Protein AF-A0A7V8F5G2-F1 (afdb_monomer)

Structure (mmCIF, N/CA/C/O backbone):
data_AF-A0A7V8F5G2-F1
#
_entry.id   AF-A0A7V8F5G2-F1
#
loop_
_atom_site.group_PDB
_atom_site.id
_atom_site.type_symbol
_atom_site.label_atom_id
_atom_site.label_alt_id
_atom_site.label_comp_id
_atom_site.label_asym_id
_atom_site.label_entity_id
_atom_site.label_seq_id
_atom_site.pdbx_PDB_ins_code
_atom_site.Cartn_x
_atom_site.Cartn_y
_atom_site.Cartn_z
_atom_site.occupancy
_atom_site.B_iso_or_equiv
_atom_site.auth_seq_id
_atom_site.auth_comp_id
_atom_site.auth_asym_id
_atom_site.auth_atom_id
_atom_site.pdbx_PDB_model_num
ATOM 1 N N . MET A 1 1 ? 19.279 68.090 -27.529 1.00 46.78 1 MET A N 1
ATOM 2 C CA . MET A 1 1 ? 18.152 67.131 -27.594 1.00 46.78 1 MET A CA 1
ATOM 3 C C . MET A 1 1 ? 18.615 65.847 -28.265 1.00 46.78 1 MET A C 1
ATOM 5 O O . MET A 1 1 ? 18.873 65.873 -29.459 1.00 46.78 1 MET A O 1
ATOM 9 N N . ARG A 1 2 ? 18.735 64.744 -27.519 1.00 39.78 2 ARG A N 1
ATOM 10 C CA . ARG A 1 2 ? 18.617 63.370 -28.038 1.00 39.78 2 ARG A CA 1
ATOM 11 C C . ARG A 1 2 ? 18.444 62.428 -26.847 1.00 39.78 2 ARG A C 1
ATOM 13 O O . ARG A 1 2 ? 19.329 62.295 -26.014 1.00 39.78 2 ARG A O 1
ATOM 20 N N . SER A 1 3 ? 17.235 61.892 -26.747 1.00 41.09 3 SER A N 1
ATOM 21 C CA . SER A 1 3 ? 16.775 60.938 -25.743 1.00 41.09 3 SER A CA 1
ATOM 22 C C . SER A 1 3 ? 17.067 59.529 -26.258 1.00 41.09 3 SER A C 1
ATOM 24 O O . SER A 1 3 ? 16.748 59.244 -27.412 1.00 41.09 3 SER A O 1
ATOM 26 N N . ILE A 1 4 ? 17.657 58.658 -25.437 1.00 49.00 4 ILE A N 1
ATOM 27 C CA . ILE A 1 4 ? 17.701 57.215 -25.703 1.00 49.00 4 ILE A CA 1
ATOM 28 C C . ILE A 1 4 ? 17.179 56.505 -24.457 1.00 49.00 4 ILE A C 1
ATOM 30 O O . ILE A 1 4 ? 17.613 56.759 -23.336 1.00 49.00 4 ILE A O 1
ATOM 34 N N . ARG A 1 5 ? 16.146 55.699 -24.697 1.00 43.62 5 ARG A N 1
ATOM 35 C CA . ARG A 1 5 ? 15.259 55.071 -23.724 1.00 43.62 5 ARG A CA 1
ATOM 36 C C . ARG A 1 5 ? 15.891 53.807 -23.141 1.00 43.62 5 ARG A C 1
ATOM 38 O O . ARG A 1 5 ? 16.500 53.022 -23.863 1.00 43.62 5 ARG A O 1
ATOM 45 N N . PHE A 1 6 ? 15.667 53.599 -21.846 1.00 43.31 6 PHE A N 1
ATOM 46 C CA . PHE A 1 6 ? 15.859 52.321 -21.169 1.00 43.31 6 PHE A CA 1
ATOM 47 C C . PHE A 1 6 ? 14.915 51.277 -21.770 1.00 43.31 6 PHE A C 1
ATOM 49 O O . PHE A 1 6 ? 13.707 51.503 -21.828 1.00 43.31 6 PHE A O 1
ATOM 56 N N . THR A 1 7 ? 15.457 50.132 -22.182 1.00 47.56 7 THR A N 1
ATOM 57 C CA . THR A 1 7 ? 14.654 48.956 -22.532 1.00 47.56 7 THR A CA 1
ATOM 58 C C . THR A 1 7 ? 14.955 47.889 -21.491 1.00 47.56 7 THR A C 1
ATOM 60 O O . THR A 1 7 ? 16.014 47.268 -21.514 1.00 47.56 7 THR A O 1
ATOM 63 N N . GLY A 1 8 ? 14.055 47.752 -20.519 1.00 40.69 8 GLY A N 1
ATOM 64 C CA . GLY A 1 8 ? 14.053 46.639 -19.579 1.00 40.69 8 GLY A CA 1
ATOM 65 C C . GLY A 1 8 ? 13.474 45.400 -20.253 1.00 40.69 8 GLY A C 1
ATOM 66 O O . GLY A 1 8 ? 12.429 45.478 -20.895 1.00 40.69 8 GLY A O 1
ATOM 67 N N . ILE A 1 9 ? 14.140 44.260 -20.093 1.00 43.00 9 ILE A N 1
ATOM 68 C CA . ILE A 1 9 ? 13.582 42.948 -20.418 1.00 43.00 9 ILE A CA 1
ATOM 69 C C . ILE A 1 9 ? 13.454 42.203 -19.093 1.00 43.00 9 ILE A C 1
ATOM 71 O O . ILE A 1 9 ? 14.435 41.711 -18.542 1.00 43.00 9 ILE A O 1
ATOM 75 N N . ALA A 1 10 ? 12.236 42.170 -18.556 1.00 43.53 10 ALA A N 1
ATOM 76 C CA . ALA A 1 10 ? 11.878 41.280 -17.463 1.00 43.53 10 ALA A CA 1
ATOM 77 C C . ALA A 1 10 ? 11.635 39.886 -18.057 1.00 43.53 10 ALA A C 1
ATOM 79 O O . ALA A 1 10 ? 10.624 39.649 -18.716 1.00 43.53 10 ALA A O 1
ATOM 80 N N . ALA A 1 11 ? 12.582 38.971 -17.857 1.00 43.53 11 ALA A N 1
ATOM 81 C CA . ALA A 1 11 ? 12.395 37.563 -18.172 1.00 43.53 11 ALA A CA 1
ATOM 82 C C . ALA A 1 11 ? 11.532 36.921 -17.073 1.00 43.53 11 ALA A C 1
ATOM 84 O O . ALA A 1 11 ? 12.018 36.610 -15.988 1.00 43.53 11 ALA A O 1
ATOM 85 N N . ALA A 1 12 ? 10.239 36.743 -17.341 1.00 44.44 12 ALA A N 1
ATOM 86 C CA . ALA A 1 12 ? 9.373 35.915 -16.511 1.00 44.44 12 ALA A CA 1
ATOM 87 C C . ALA A 1 12 ? 9.616 34.438 -16.867 1.00 44.44 12 ALA A C 1
ATOM 89 O O . ALA A 1 12 ? 9.140 33.952 -17.893 1.00 44.44 12 ALA A O 1
ATOM 90 N N . LEU A 1 13 ? 10.379 33.727 -16.030 1.00 40.31 13 LEU A N 1
ATOM 91 C CA . LEU A 1 13 ? 10.436 32.266 -16.070 1.00 40.31 13 LEU A CA 1
ATOM 92 C C . LEU A 1 13 ? 9.085 31.707 -15.605 1.00 40.31 13 LEU A C 1
ATOM 94 O O . LEU A 1 13 ? 8.770 31.721 -14.416 1.00 40.31 13 LEU A O 1
ATOM 98 N N . TYR A 1 14 ? 8.302 31.182 -16.543 1.00 41.66 14 TYR A N 1
ATOM 99 C CA . TYR A 1 14 ? 7.168 30.319 -16.234 1.00 41.66 14 TYR A CA 1
ATOM 100 C C . TYR A 1 14 ? 7.693 28.925 -15.869 1.00 41.66 14 TYR A C 1
ATOM 102 O O . TYR A 1 14 ? 7.992 28.107 -16.736 1.00 41.66 14 TYR A O 1
ATOM 110 N N . LEU A 1 15 ? 7.813 28.649 -14.569 1.00 42.78 15 LEU A N 1
ATOM 111 C CA . LEU A 1 15 ? 7.918 27.286 -14.050 1.00 42.78 15 LEU A CA 1
ATOM 112 C C . LEU A 1 15 ? 6.534 26.635 -14.145 1.00 42.78 15 LEU A C 1
ATOM 114 O O . LEU A 1 15 ? 5.719 26.734 -13.230 1.00 42.78 15 LEU A O 1
ATOM 118 N N . ALA A 1 16 ? 6.257 25.982 -15.271 1.00 42.12 16 ALA A N 1
ATOM 119 C CA . ALA A 1 16 ? 5.143 25.050 -15.368 1.00 42.12 16 ALA A CA 1
ATOM 120 C C . ALA A 1 16 ? 5.503 23.794 -14.558 1.00 42.12 16 ALA A C 1
ATOM 122 O O . ALA A 1 16 ? 6.238 22.922 -15.020 1.00 42.12 16 ALA A O 1
ATOM 123 N N . ALA A 1 17 ? 5.021 23.721 -13.318 1.00 41.41 17 ALA A N 1
ATOM 124 C CA . ALA A 1 17 ? 5.008 22.484 -12.555 1.00 41.41 17 ALA A CA 1
ATOM 125 C C . ALA A 1 17 ? 3.948 21.560 -13.168 1.00 41.41 17 ALA A C 1
ATOM 127 O O . ALA A 1 17 ? 2.771 21.620 -12.815 1.00 41.41 17 ALA A O 1
ATOM 128 N N . SER A 1 18 ? 4.355 20.724 -14.121 1.00 42.41 18 SER A N 1
ATOM 129 C CA . SER A 1 18 ? 3.529 19.628 -14.618 1.00 42.41 18 SER A CA 1
ATOM 130 C C . SER A 1 18 ? 3.377 18.599 -13.498 1.00 42.41 18 SER A C 1
ATOM 132 O O . SER A 1 18 ? 4.208 17.705 -13.341 1.00 42.41 18 SER A O 1
ATOM 134 N N . ALA A 1 19 ? 2.329 18.732 -12.687 1.00 43.56 19 ALA A N 1
ATOM 135 C CA . ALA A 1 19 ? 1.853 17.636 -11.859 1.00 43.56 19 ALA A CA 1
ATOM 136 C C . ALA A 1 19 ? 1.295 16.568 -12.810 1.00 43.56 19 ALA A C 1
ATOM 138 O O . ALA A 1 19 ? 0.132 16.619 -13.203 1.00 43.56 19 ALA A O 1
ATOM 139 N N . SER A 1 20 ? 2.158 15.653 -13.253 1.00 44.22 20 SER A N 1
ATOM 140 C CA . SER A 1 20 ? 1.744 14.484 -14.022 1.00 44.22 20 SER A CA 1
ATOM 141 C C . SER A 1 20 ? 0.856 13.639 -13.111 1.00 44.22 20 SER A C 1
ATOM 143 O O . SER A 1 20 ? 1.344 13.003 -12.174 1.00 44.22 20 SER A O 1
ATOM 145 N N . MET A 1 21 ? -0.461 13.729 -13.300 1.00 46.56 21 MET A N 1
ATOM 146 C CA . MET A 1 21 ? -1.403 12.859 -12.610 1.00 46.56 21 MET A CA 1
ATOM 147 C C . MET A 1 21 ? -1.251 11.445 -13.169 1.00 46.56 21 MET A C 1
ATOM 149 O O . MET A 1 21 ? -1.135 11.266 -14.381 1.00 46.56 21 MET A O 1
ATOM 153 N N . ALA A 1 22 ? -1.219 10.451 -12.280 1.00 56.66 22 ALA A N 1
ATOM 154 C CA . ALA A 1 22 ? -1.229 9.048 -12.670 1.00 56.66 22 ALA A CA 1
ATOM 155 C C . ALA A 1 22 ? -2.450 8.773 -13.559 1.00 56.66 22 ALA A C 1
ATOM 157 O O . ALA A 1 22 ? -3.569 9.138 -13.199 1.00 56.66 22 ALA A O 1
ATOM 158 N N . ALA A 1 23 ? -2.230 8.154 -14.719 1.00 57.00 23 ALA A N 1
ATOM 159 C CA . ALA A 1 23 ? -3.315 7.744 -15.599 1.00 57.00 23 ALA A CA 1
ATOM 160 C C . ALA A 1 23 ? -4.074 6.573 -14.961 1.00 57.00 23 ALA A C 1
ATOM 162 O O . ALA A 1 23 ? -3.455 5.621 -14.476 1.00 57.00 23 ALA A O 1
ATOM 163 N N . ASP A 1 24 ? -5.406 6.637 -14.969 1.00 58.38 24 ASP A N 1
ATOM 164 C CA . ASP A 1 24 ? -6.223 5.497 -14.571 1.00 58.38 24 ASP A CA 1
ATOM 165 C C . ASP A 1 24 ? -6.085 4.390 -15.608 1.00 58.38 24 ASP A C 1
ATOM 167 O O . ASP A 1 24 ? -6.350 4.569 -16.799 1.00 58.38 24 ASP A O 1
ATOM 171 N N . VAL A 1 25 ? -5.636 3.234 -15.137 1.00 64.50 25 VAL A N 1
ATOM 172 C CA . VAL A 1 25 ? -5.480 2.058 -15.973 1.00 64.50 25 VAL A CA 1
ATOM 173 C C . VAL A 1 25 ? -6.796 1.292 -15.973 1.00 64.50 25 VAL A C 1
ATOM 175 O O . VAL A 1 25 ? -7.278 0.891 -14.920 1.00 64.50 25 VAL A O 1
ATOM 178 N N . THR A 1 26 ? -7.385 1.082 -17.148 1.00 72.69 26 THR A N 1
ATOM 179 C CA . THR A 1 26 ? -8.645 0.333 -17.306 1.00 72.69 26 THR A CA 1
ATOM 180 C C . THR A 1 26 ? -8.424 -1.153 -17.594 1.00 72.69 26 THR A C 1
ATOM 182 O O . THR A 1 26 ? -9.349 -1.952 -17.465 1.00 72.69 26 THR A O 1
ATOM 185 N N . GLN A 1 27 ? -7.201 -1.540 -17.970 1.00 85.75 27 GLN A N 1
ATOM 186 C CA . GLN A 1 27 ? -6.810 -2.914 -18.282 1.00 85.75 27 GLN A CA 1
ATOM 187 C C . GLN A 1 27 ? -5.394 -3.189 -17.788 1.00 85.75 27 GLN A C 1
ATOM 189 O O . GLN A 1 27 ? -4.495 -2.384 -18.003 1.00 85.75 27 GLN A O 1
ATOM 194 N N . ILE A 1 28 ? -5.181 -4.339 -17.154 1.00 91.75 28 ILE A N 1
ATOM 195 C CA . ILE A 1 28 ? -3.858 -4.723 -16.655 1.00 91.75 28 ILE A CA 1
ATOM 196 C C . ILE A 1 28 ? -2.984 -5.175 -17.831 1.00 91.75 28 ILE A C 1
ATOM 198 O O . ILE A 1 28 ? -3.365 -6.133 -18.502 1.00 91.75 28 ILE A O 1
ATOM 202 N N . PRO A 1 29 ? -1.820 -4.539 -18.057 1.00 92.56 29 PRO A N 1
ATOM 203 C CA . PRO A 1 29 ? -0.866 -4.955 -19.076 1.00 92.56 29 PRO A CA 1
ATOM 204 C C . PRO A 1 29 ? -0.399 -6.403 -18.890 1.00 92.56 29 PRO A C 1
ATOM 206 O O . PRO A 1 29 ? -0.142 -6.836 -17.762 1.00 92.56 29 PRO A O 1
ATOM 209 N N . ASP A 1 30 ? -0.217 -7.129 -19.994 1.00 92.50 30 ASP A N 1
ATOM 210 C CA . ASP A 1 30 ? 0.166 -8.549 -19.979 1.00 92.50 30 ASP A CA 1
ATOM 211 C C . ASP A 1 30 ? 1.472 -8.806 -19.220 1.00 92.50 30 ASP A C 1
ATOM 213 O O . ASP A 1 30 ? 1.589 -9.794 -18.502 1.00 92.50 30 ASP A O 1
ATOM 217 N N . ASN A 1 31 ? 2.438 -7.891 -19.316 1.00 91.44 31 ASN A N 1
ATOM 218 C CA . ASN A 1 31 ? 3.727 -7.998 -18.633 1.00 91.44 31 ASN A CA 1
ATOM 219 C C . ASN A 1 31 ? 3.624 -7.869 -17.100 1.00 91.44 31 ASN A C 1
ATOM 221 O O . ASN A 1 31 ? 4.466 -8.416 -16.387 1.00 91.44 31 ASN A O 1
ATOM 225 N N . ILE A 1 32 ? 2.616 -7.147 -16.593 1.00 94.44 32 ILE A N 1
ATOM 226 C CA . ILE A 1 32 ? 2.279 -7.087 -15.164 1.00 94.44 32 ILE A CA 1
ATOM 227 C C . ILE A 1 32 ? 1.468 -8.325 -14.790 1.00 94.44 32 ILE A C 1
ATOM 229 O O . ILE A 1 32 ? 1.761 -8.967 -13.786 1.00 94.44 32 ILE A O 1
ATOM 233 N N . ARG A 1 33 ? 0.471 -8.699 -15.605 1.00 94.62 33 ARG A N 1
ATOM 234 C CA . ARG A 1 33 ? -0.364 -9.883 -15.360 1.00 94.62 33 ARG A CA 1
ATOM 235 C C . ARG A 1 33 ? 0.473 -11.158 -15.261 1.00 94.62 33 ARG A C 1
ATOM 237 O O . ARG A 1 33 ? 0.201 -11.978 -14.393 1.00 94.62 33 ARG A O 1
ATOM 244 N N . SER A 1 34 ? 1.500 -11.298 -16.097 1.00 94.12 34 SER A N 1
ATOM 245 C CA . SER A 1 34 ? 2.388 -12.464 -16.123 1.00 94.12 34 SER A CA 1
ATOM 246 C C . SER A 1 34 ? 3.255 -12.627 -14.871 1.00 94.12 34 SER A C 1
ATOM 248 O O . SER A 1 34 ? 3.939 -13.639 -14.756 1.00 94.12 34 SER A O 1
ATOM 250 N N . GLN A 1 35 ? 3.282 -11.641 -13.965 1.00 95.38 35 GLN A N 1
ATOM 251 C CA . GLN A 1 35 ? 3.996 -11.744 -12.686 1.00 95.38 35 GLN A CA 1
ATOM 252 C C . GLN A 1 35 ? 3.210 -12.539 -11.633 1.00 95.38 35 GLN A C 1
ATOM 254 O O . GLN A 1 35 ? 3.757 -12.846 -10.578 1.00 95.38 35 GLN A O 1
ATOM 259 N N . PHE A 1 36 ? 1.941 -12.854 -11.903 1.00 95.69 36 PHE A N 1
ATOM 260 C CA . PHE A 1 36 ? 1.014 -13.439 -10.939 1.00 95.69 36 PHE A CA 1
ATOM 261 C C . PHE A 1 36 ? 0.408 -14.746 -11.450 1.00 95.69 36 PHE A C 1
ATOM 263 O O . PHE A 1 36 ? 0.388 -15.017 -12.654 1.00 95.69 36 PHE A O 1
ATOM 270 N N . GLY A 1 37 ? -0.101 -15.558 -10.524 1.00 94.94 37 GLY A N 1
ATOM 271 C CA . GLY A 1 37 ? -0.865 -16.756 -10.847 1.00 94.94 37 GLY A CA 1
ATOM 272 C C . GLY A 1 37 ? -2.186 -16.427 -11.559 1.00 94.94 37 GLY A C 1
ATOM 273 O O . GLY A 1 37 ? -2.685 -15.302 -11.469 1.00 94.94 37 GLY A O 1
ATOM 274 N N . PRO A 1 38 ? -2.789 -17.403 -12.264 1.00 93.25 38 PRO A N 1
ATOM 275 C CA . PRO A 1 38 ? -4.028 -17.190 -13.018 1.00 93.25 38 PRO A CA 1
ATOM 276 C C . PRO A 1 38 ? -5.218 -16.785 -12.135 1.00 93.25 38 PRO A C 1
ATOM 278 O O . PRO A 1 38 ? -6.107 -16.079 -12.606 1.00 93.25 38 PRO A O 1
ATOM 281 N N . ASP A 1 39 ? -5.205 -17.193 -10.865 1.00 93.56 39 ASP A N 1
ATOM 282 C CA . ASP A 1 39 ? -6.277 -16.933 -9.900 1.00 93.56 39 ASP A CA 1
ATOM 283 C C . ASP A 1 39 ? -5.996 -15.713 -8.998 1.00 93.56 39 ASP A C 1
ATOM 285 O O . ASP A 1 39 ? -6.852 -15.291 -8.215 1.00 93.56 39 ASP A O 1
ATOM 289 N N . ASP A 1 40 ? -4.812 -15.103 -9.119 1.00 95.88 40 ASP A N 1
ATOM 290 C CA . ASP A 1 40 ? -4.462 -13.901 -8.370 1.00 95.88 40 ASP A CA 1
ATOM 291 C C . ASP A 1 40 ? -5.212 -12.682 -8.921 1.00 95.88 40 ASP A C 1
ATOM 293 O O . ASP A 1 40 ? -5.355 -12.457 -10.130 1.00 95.88 40 ASP A O 1
ATOM 297 N N . THR A 1 41 ? -5.683 -11.830 -8.013 1.00 96.81 41 THR A N 1
ATOM 298 C CA . THR A 1 41 ? -6.460 -10.641 -8.366 1.00 96.81 41 THR A CA 1
ATOM 299 C C . THR A 1 41 ? -5.659 -9.378 -8.089 1.00 96.81 41 THR A C 1
ATOM 301 O O . THR A 1 41 ? -5.427 -9.019 -6.940 1.00 96.81 41 THR A O 1
ATOM 304 N N . ILE A 1 42 ? -5.297 -8.638 -9.134 1.00 97.56 42 ILE A N 1
ATOM 305 C CA . ILE A 1 42 ? -4.788 -7.269 -8.988 1.00 97.56 42 ILE A CA 1
ATOM 306 C C . ILE A 1 42 ? -5.972 -6.351 -8.676 1.00 97.56 42 ILE A C 1
ATOM 308 O O . ILE A 1 42 ? -6.792 -6.055 -9.548 1.00 97.56 42 ILE A O 1
ATOM 312 N N . ILE A 1 43 ? -6.077 -5.927 -7.420 1.00 97.44 43 ILE A N 1
ATOM 313 C CA . ILE A 1 43 ? -7.202 -5.131 -6.919 1.00 97.44 43 ILE A CA 1
ATOM 314 C C . ILE A 1 43 ? -6.985 -3.628 -7.118 1.00 97.44 43 ILE A C 1
ATOM 316 O O . ILE A 1 43 ? -7.964 -2.899 -7.215 1.00 97.44 43 ILE A O 1
ATOM 320 N N . ALA A 1 44 ? -5.740 -3.159 -7.241 1.00 97.62 44 ALA A N 1
ATOM 321 C CA . ALA A 1 44 ? -5.412 -1.767 -7.561 1.00 97.62 44 ALA A CA 1
ATOM 322 C C . ALA A 1 44 ? -4.121 -1.687 -8.380 1.00 97.62 44 ALA A C 1
ATOM 324 O O . ALA A 1 44 ? -3.207 -2.487 -8.169 1.00 97.62 44 ALA A O 1
ATOM 325 N N . MET A 1 45 ? -4.025 -0.713 -9.287 1.00 96.69 45 MET A N 1
ATOM 326 C CA . MET A 1 45 ? -2.811 -0.478 -10.061 1.00 96.69 45 MET A CA 1
ATOM 327 C C . MET A 1 45 ? -2.725 0.966 -10.554 1.00 96.69 45 MET A C 1
ATOM 329 O O . MET A 1 45 ? -3.607 1.444 -11.267 1.00 96.69 45 MET A O 1
ATOM 333 N N . LYS A 1 46 ? -1.614 1.639 -10.247 1.00 95.94 46 LYS A N 1
ATOM 334 C CA . LYS A 1 46 ? -1.316 2.973 -10.782 1.00 95.94 46 LYS A CA 1
ATOM 335 C C . LYS A 1 46 ? 0.145 3.080 -11.195 1.00 95.94 46 LYS A C 1
ATOM 337 O O . LYS A 1 46 ? 1.034 2.563 -10.521 1.00 95.94 46 LYS A O 1
ATOM 342 N N . SER A 1 47 ? 0.384 3.785 -12.294 1.00 93.88 47 SER A N 1
ATOM 343 C CA . SER A 1 47 ? 1.723 4.023 -12.833 1.00 93.88 47 SER A CA 1
ATOM 344 C C . SER A 1 47 ? 2.130 5.484 -12.664 1.00 93.88 47 SER A C 1
ATOM 346 O O . SER A 1 47 ? 1.287 6.382 -12.665 1.00 93.88 47 SER A O 1
ATOM 348 N N . ALA A 1 48 ? 3.433 5.726 -12.539 1.00 92.75 48 ALA A N 1
ATOM 349 C CA . ALA A 1 48 ? 4.014 7.062 -12.527 1.00 92.75 48 ALA A CA 1
ATOM 350 C C . ALA A 1 48 ? 5.320 7.099 -13.328 1.00 92.75 48 ALA A C 1
ATOM 352 O O . ALA A 1 48 ? 6.017 6.096 -13.483 1.00 92.75 48 ALA A O 1
ATOM 353 N N . SER A 1 49 ? 5.633 8.281 -13.853 1.00 92.00 49 SER A N 1
ATOM 354 C CA . SER A 1 49 ? 6.824 8.544 -14.656 1.00 92.00 49 SER A CA 1
ATOM 355 C C . SER A 1 49 ? 7.356 9.940 -14.305 1.00 92.00 49 SER A C 1
ATOM 357 O O . SER A 1 49 ? 6.731 10.930 -14.697 1.00 92.00 49 SER A O 1
ATOM 359 N N . PRO A 1 50 ? 8.476 10.057 -13.567 1.00 92.00 50 PRO A N 1
ATOM 360 C CA . PRO A 1 50 ? 9.242 8.962 -12.960 1.00 92.00 50 PR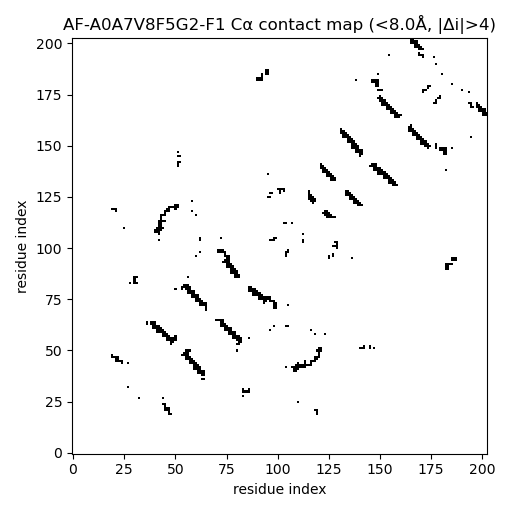O A CA 1
ATOM 361 C C . PRO A 1 50 ? 8.503 8.318 -11.777 1.00 92.00 50 PRO A C 1
ATOM 363 O O . PRO A 1 50 ? 7.503 8.861 -11.316 1.00 92.00 50 PRO A O 1
ATOM 366 N N . LEU A 1 51 ? 9.003 7.187 -11.277 1.00 93.69 51 LEU A N 1
ATOM 367 C CA . LEU A 1 51 ? 8.616 6.614 -9.982 1.00 93.69 51 LEU A CA 1
ATOM 368 C C . LEU A 1 51 ? 9.885 6.390 -9.154 1.00 93.69 51 LEU A C 1
ATOM 370 O O . LEU A 1 51 ? 10.715 5.547 -9.481 1.00 93.69 51 LEU A O 1
ATOM 374 N N . GLY A 1 52 ? 10.066 7.176 -8.095 1.00 92.94 52 GLY A N 1
ATOM 375 C CA . GLY A 1 52 ? 11.304 7.191 -7.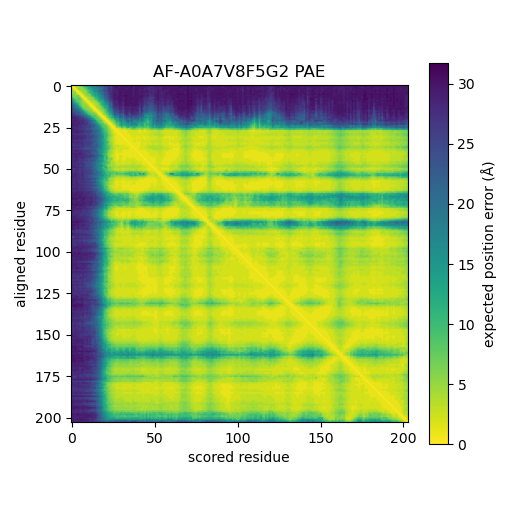325 1.00 92.94 52 GLY A CA 1
ATOM 376 C C . GLY A 1 52 ? 12.485 7.694 -8.160 1.00 92.94 52 GLY A C 1
ATOM 377 O O . GLY A 1 52 ? 12.537 8.866 -8.539 1.00 92.94 52 GLY A O 1
ATOM 378 N N . LEU A 1 53 ? 13.460 6.821 -8.416 1.00 88.00 53 LEU A N 1
ATOM 379 C CA . LEU A 1 53 ? 14.564 7.090 -9.344 1.00 88.00 53 LEU A CA 1
ATOM 380 C C . LEU A 1 53 ? 14.322 6.574 -10.765 1.00 88.00 53 LEU A C 1
ATOM 382 O O . LEU A 1 53 ? 15.074 6.937 -11.671 1.00 88.00 53 LEU A O 1
ATOM 386 N N . ASP A 1 54 ? 13.337 5.706 -10.954 1.00 80.94 54 ASP A N 1
ATOM 387 C CA . ASP A 1 54 ? 13.148 5.007 -12.213 1.00 80.94 54 ASP A CA 1
ATOM 388 C C . ASP A 1 54 ? 12.416 5.893 -13.225 1.00 80.94 54 ASP A C 1
ATOM 390 O O . ASP A 1 54 ? 11.535 6.682 -12.872 1.00 80.94 54 ASP A O 1
ATOM 394 N N . ALA A 1 55 ? 12.777 5.749 -14.505 1.00 84.06 55 ALA A N 1
ATOM 395 C CA . ALA A 1 55 ? 12.183 6.522 -15.597 1.00 84.06 55 ALA A CA 1
ATOM 396 C C . ALA A 1 55 ? 10.657 6.357 -15.652 1.00 84.06 55 ALA A C 1
ATOM 398 O O . ALA A 1 55 ? 9.946 7.319 -15.917 1.00 84.06 55 ALA A O 1
ATOM 399 N N . SER A 1 56 ? 10.171 5.152 -15.353 1.00 91.00 56 SER A N 1
ATOM 400 C CA . SER A 1 56 ? 8.766 4.837 -15.114 1.00 91.00 56 SER A CA 1
ATOM 401 C C . SER A 1 56 ? 8.653 3.655 -14.152 1.00 91.00 56 SER A C 1
ATOM 403 O O . SER A 1 56 ? 9.605 2.886 -13.975 1.00 91.00 56 SER A O 1
ATOM 405 N N . GLY A 1 57 ? 7.496 3.533 -13.510 1.00 93.50 57 GLY A N 1
ATOM 406 C CA . GLY A 1 57 ? 7.179 2.400 -12.657 1.00 93.50 57 GLY A CA 1
ATOM 407 C C . GLY A 1 57 ? 5.685 2.271 -12.399 1.00 93.50 57 GLY A C 1
ATOM 408 O O . GLY A 1 57 ? 4.892 3.164 -12.709 1.00 93.50 57 GLY A O 1
ATOM 409 N N . THR A 1 58 ? 5.301 1.133 -11.834 1.00 95.31 58 THR A N 1
ATOM 410 C CA . THR A 1 58 ? 3.909 0.775 -11.553 1.00 95.31 58 THR A CA 1
ATOM 411 C C . THR A 1 58 ? 3.804 0.209 -10.151 1.00 95.31 58 THR A C 1
ATOM 413 O O . THR A 1 58 ? 4.587 -0.657 -9.782 1.00 95.31 58 THR A O 1
ATOM 416 N N . VAL A 1 59 ? 2.832 0.674 -9.372 1.00 97.12 59 VAL A N 1
ATOM 417 C CA . VAL A 1 59 ? 2.505 0.087 -8.071 1.00 97.12 59 VAL A CA 1
ATOM 418 C C . VAL A 1 59 ? 1.232 -0.725 -8.213 1.00 97.12 59 VAL A C 1
ATOM 420 O O . VAL A 1 59 ? 0.255 -0.256 -8.797 1.00 97.12 59 VAL A O 1
ATOM 423 N N . VAL A 1 60 ? 1.255 -1.934 -7.671 1.00 97.81 60 VAL A N 1
ATOM 424 C CA . VAL A 1 60 ? 0.165 -2.903 -7.706 1.00 97.81 60 VAL A CA 1
ATOM 425 C C . VAL A 1 60 ? -0.209 -3.274 -6.278 1.00 97.81 60 VAL A C 1
ATOM 427 O O . VAL A 1 60 ? 0.668 -3.542 -5.464 1.00 97.81 60 VAL A O 1
ATOM 430 N N . ALA A 1 61 ? -1.506 -3.328 -5.984 1.00 98.25 61 ALA A N 1
ATOM 431 C CA . ALA A 1 61 ? -2.025 -4.098 -4.861 1.00 98.25 61 ALA A CA 1
ATOM 432 C C . ALA A 1 61 ? -2.619 -5.398 -5.409 1.00 98.25 61 ALA A C 1
ATOM 434 O O . ALA A 1 61 ? -3.525 -5.363 -6.249 1.00 98.25 61 ALA A O 1
ATOM 435 N N . VAL A 1 62 ? -2.110 -6.534 -4.948 1.00 98.12 62 VAL A N 1
ATOM 436 C CA . VAL A 1 62 ? -2.552 -7.865 -5.372 1.00 98.12 62 VAL A CA 1
ATOM 437 C C . VAL A 1 62 ? -3.152 -8.616 -4.194 1.00 98.12 62 VAL A C 1
ATOM 439 O O . VAL A 1 62 ? -2.660 -8.513 -3.074 1.00 98.12 62 VAL A O 1
ATOM 442 N N . ARG A 1 63 ? -4.218 -9.371 -4.456 1.00 97.38 63 ARG A N 1
ATOM 443 C CA . ARG A 1 63 ? -4.742 -10.424 -3.593 1.00 97.38 63 ARG A CA 1
ATOM 444 C C . ARG A 1 63 ? -4.360 -11.764 -4.195 1.00 97.38 63 ARG A C 1
ATOM 446 O O . ARG A 1 63 ? -4.782 -12.068 -5.312 1.00 97.38 63 ARG A O 1
ATOM 453 N N . TYR A 1 64 ? -3.606 -12.550 -3.443 1.00 95.38 64 TYR A N 1
ATOM 454 C CA . TYR A 1 64 ? -3.232 -13.892 -3.859 1.00 95.38 64 TYR A CA 1
ATOM 455 C C . TYR A 1 64 ? -4.389 -14.862 -3.655 1.00 95.38 64 TYR A C 1
ATOM 457 O O . TYR A 1 64 ? -5.133 -14.763 -2.670 1.00 95.38 64 TYR A O 1
ATOM 465 N N . ALA A 1 65 ? -4.532 -15.803 -4.583 1.00 91.31 65 ALA A N 1
ATOM 466 C CA . ALA A 1 65 ? -5.437 -16.923 -4.400 1.00 91.31 65 ALA A CA 1
ATOM 467 C C . ALA A 1 65 ? -5.014 -17.751 -3.176 1.00 91.31 65 ALA A C 1
ATOM 469 O O . ALA A 1 65 ? -3.826 -17.911 -2.889 1.00 91.31 65 ALA A O 1
ATOM 470 N N . SER A 1 66 ? -5.996 -18.282 -2.445 1.00 84.75 66 SER A N 1
ATOM 471 C CA . SER A 1 66 ? -5.744 -19.251 -1.382 1.00 84.75 66 SER A CA 1
ATOM 472 C C . SER A 1 66 ? -6.315 -20.601 -1.779 1.00 84.75 66 SER A C 1
ATOM 474 O O . SER A 1 66 ? -7.464 -20.697 -2.207 1.00 84.75 66 SER A O 1
ATOM 476 N N . ASP A 1 67 ? -5.495 -21.633 -1.625 1.00 80.50 67 ASP A N 1
ATOM 477 C CA . ASP A 1 67 ? -5.878 -23.033 -1.777 1.00 80.50 67 ASP A CA 1
ATOM 478 C C . ASP A 1 67 ? -6.751 -23.532 -0.615 1.00 80.50 67 ASP A C 1
ATOM 480 O O . ASP A 1 67 ? -7.442 -24.543 -0.735 1.00 80.50 67 ASP A O 1
ATOM 484 N N . ASP A 1 68 ? -6.739 -22.804 0.502 1.00 81.00 68 ASP A N 1
ATOM 485 C CA . ASP A 1 68 ? -7.453 -23.131 1.723 1.00 81.00 68 ASP A CA 1
ATOM 486 C C . ASP A 1 68 ? -8.451 -22.013 2.071 1.00 81.00 68 ASP A C 1
ATOM 488 O O . ASP A 1 68 ? -8.043 -20.939 2.516 1.00 81.00 68 ASP A O 1
ATOM 492 N N . PRO A 1 69 ? -9.770 -22.245 1.941 1.00 72.56 69 PRO A N 1
ATOM 493 C CA . PRO A 1 69 ? -10.780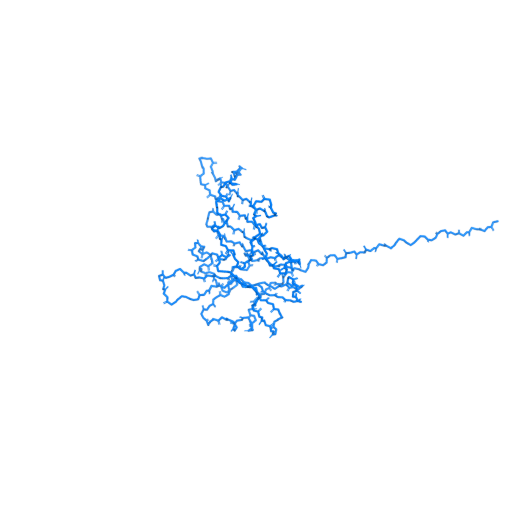 -21.242 2.270 1.00 72.56 69 PRO A CA 1
ATOM 494 C C . PRO A 1 69 ? -10.821 -20.876 3.765 1.00 72.56 69 PRO A C 1
ATOM 496 O O . PRO A 1 69 ? -11.487 -19.909 4.130 1.00 72.56 69 PRO A O 1
ATOM 499 N N . GLN A 1 70 ? -10.137 -21.628 4.637 1.00 77.06 70 GLN A N 1
ATOM 500 C CA . GLN A 1 70 ? -9.964 -21.283 6.051 1.00 77.06 70 GLN A CA 1
ATOM 501 C C . GLN A 1 70 ? -8.778 -20.340 6.289 1.00 77.06 70 GLN A C 1
ATOM 503 O O . GLN A 1 70 ? -8.695 -19.722 7.355 1.00 77.06 70 GLN A O 1
ATOM 508 N N . LYS A 1 71 ? -7.854 -20.202 5.328 1.00 79.31 71 LYS A N 1
ATOM 509 C CA . LYS A 1 71 ? -6.758 -19.238 5.432 1.00 79.31 71 LYS A CA 1
ATOM 510 C C . LYS A 1 71 ? -7.250 -17.846 5.036 1.00 79.31 71 LYS A C 1
ATOM 512 O O . LYS A 1 71 ? -7.944 -17.689 4.031 1.00 79.31 71 LYS A O 1
ATOM 517 N N . PRO A 1 72 ? -6.875 -16.804 5.796 1.00 79.06 72 PRO A N 1
ATOM 518 C CA . PRO A 1 72 ? -7.162 -15.436 5.400 1.00 79.06 72 PRO A CA 1
ATOM 519 C C . PRO A 1 72 ? -6.557 -15.122 4.030 1.00 79.06 72 PRO A C 1
ATOM 521 O O . PRO A 1 72 ? -5.418 -15.502 3.752 1.00 79.06 72 PRO A O 1
ATOM 524 N N . ALA A 1 73 ? -7.296 -14.377 3.208 1.00 83.50 73 ALA A N 1
ATOM 525 C CA . ALA A 1 73 ? -6.764 -13.838 1.966 1.00 83.50 73 ALA A CA 1
ATOM 526 C C . ALA A 1 73 ? -5.507 -13.001 2.256 1.00 83.50 73 ALA A C 1
ATOM 528 O O . ALA A 1 73 ? -5.518 -12.117 3.118 1.00 83.50 73 ALA A O 1
ATOM 529 N N . HIS A 1 74 ? -4.432 -13.287 1.527 1.00 91.88 74 HIS A N 1
ATOM 530 C CA . HIS A 1 74 ? -3.173 -12.562 1.626 1.00 91.88 74 HIS A CA 1
ATOM 531 C C . HIS A 1 74 ? -3.103 -11.506 0.526 1.00 91.88 74 HIS A C 1
ATOM 533 O O . HIS A 1 74 ? -3.423 -11.786 -0.632 1.00 91.88 74 HIS A O 1
ATOM 539 N N . CYS A 1 75 ? -2.667 -10.303 0.888 1.00 96.88 75 CYS A N 1
ATOM 540 C CA . CYS A 1 75 ? -2.467 -9.220 -0.056 1.00 96.88 75 CYS A CA 1
ATOM 541 C C . CYS A 1 75 ? -1.092 -8.605 0.083 1.00 96.88 75 CYS A C 1
ATOM 543 O O . CYS A 1 75 ? -0.454 -8.683 1.127 1.00 96.88 75 CYS A O 1
ATOM 545 N N . GLU A 1 76 ? -0.653 -7.975 -0.993 1.00 97.88 76 GLU A N 1
ATOM 546 C CA . GLU A 1 76 ? 0.665 -7.381 -1.068 1.00 97.88 76 GLU A CA 1
ATOM 547 C C . GLU A 1 76 ? 0.627 -6.107 -1.897 1.00 97.88 76 GLU A C 1
ATOM 549 O O . GLU A 1 76 ? -0.081 -6.019 -2.903 1.00 97.88 76 GLU A O 1
ATOM 554 N N . LEU A 1 77 ? 1.397 -5.115 -1.457 1.00 98.69 77 LEU A N 1
ATOM 555 C CA . LEU A 1 77 ? 1.739 -3.958 -2.265 1.00 98.69 77 LEU A CA 1
ATOM 556 C C . LEU A 1 77 ? 3.082 -4.223 -2.941 1.00 98.69 77 LEU A C 1
ATOM 558 O O . LEU A 1 77 ? 4.059 -4.503 -2.254 1.00 98.69 77 LEU A O 1
ATOM 562 N N . ILE A 1 78 ? 3.145 -4.094 -4.260 1.00 98.44 78 ILE A N 1
ATOM 563 C CA . ILE A 1 78 ? 4.348 -4.339 -5.058 1.00 98.44 78 ILE A CA 1
ATOM 564 C C . ILE A 1 78 ? 4.655 -3.098 -5.882 1.00 98.44 78 ILE A C 1
ATOM 566 O O . ILE A 1 78 ? 3.782 -2.552 -6.554 1.00 98.44 78 ILE A O 1
ATOM 570 N N . VAL A 1 79 ? 5.909 -2.666 -5.849 1.00 97.31 79 VAL A N 1
ATOM 571 C CA . VAL A 1 79 ? 6.454 -1.605 -6.687 1.00 97.31 79 VAL A CA 1
ATOM 572 C C . VAL A 1 79 ? 7.269 -2.259 -7.795 1.00 97.31 79 VAL A C 1
ATOM 574 O O . VAL A 1 79 ? 8.256 -2.947 -7.542 1.00 97.31 79 VAL A O 1
ATOM 577 N N . PHE A 1 80 ? 6.856 -2.045 -9.036 1.00 95.75 80 PHE A N 1
ATOM 578 C CA . PHE A 1 80 ? 7.599 -2.422 -10.227 1.00 95.75 80 PHE A CA 1
ATOM 579 C C . PHE A 1 80 ? 8.338 -1.209 -10.786 1.00 95.75 80 PHE A C 1
ATOM 581 O O . PHE A 1 80 ? 7.761 -0.128 -10.934 1.00 95.75 80 PHE A O 1
ATOM 588 N N . ARG A 1 81 ? 9.599 -1.414 -11.165 1.00 92.19 81 ARG A N 1
ATOM 589 C CA . ARG A 1 81 ? 10.370 -0.491 -12.002 1.00 92.19 81 ARG A CA 1
ATOM 590 C C . ARG A 1 81 ? 10.326 -0.920 -13.463 1.00 92.19 81 ARG A C 1
ATOM 592 O O . ARG A 1 81 ? 10.259 -2.117 -13.754 1.00 92.19 81 ARG A O 1
ATOM 599 N N . GLY A 1 82 ? 10.456 0.055 -14.353 1.00 84.25 82 GLY A N 1
ATOM 600 C CA . GLY A 1 82 ? 10.436 -0.153 -15.796 1.00 84.25 82 GLY A CA 1
ATOM 601 C C . GLY A 1 82 ? 9.098 0.222 -16.424 1.00 84.25 82 GLY A C 1
ATOM 602 O O . GLY A 1 82 ? 8.149 0.611 -15.742 1.00 84.25 82 GLY A O 1
ATOM 603 N N . ASP A 1 83 ? 9.060 0.138 -17.749 1.00 72.94 83 ASP A N 1
ATOM 604 C CA . ASP A 1 83 ? 7.894 0.492 -18.549 1.00 72.94 83 ASP A CA 1
ATOM 605 C C . ASP A 1 83 ? 6.976 -0.720 -18.787 1.00 72.94 83 ASP A C 1
ATOM 607 O O . ASP A 1 83 ? 7.253 -1.853 -18.388 1.00 72.94 83 ASP A O 1
ATOM 611 N N . HIS A 1 84 ? 5.862 -0.491 -19.482 1.00 67.31 84 HIS A N 1
ATOM 612 C CA . HIS A 1 84 ? 4.912 -1.541 -19.858 1.00 67.31 84 HIS A CA 1
ATOM 613 C C . HIS A 1 84 ? 5.503 -2.647 -20.761 1.00 67.31 84 HIS A C 1
ATOM 615 O O . HIS A 1 84 ? 4.805 -3.615 -21.042 1.00 67.31 84 HIS A O 1
ATOM 621 N N . ALA A 1 85 ? 6.754 -2.545 -21.227 1.00 74.75 85 ALA A N 1
ATOM 622 C CA . ALA A 1 85 ? 7.409 -3.602 -21.997 1.00 74.75 85 ALA A CA 1
ATOM 623 C C . ALA A 1 85 ? 8.284 -4.507 -21.117 1.00 74.75 85 ALA A C 1
ATOM 625 O O . ALA A 1 85 ? 8.359 -5.713 -21.364 1.00 74.75 85 ALA A O 1
ATOM 626 N N . LYS A 1 86 ? 8.944 -3.961 -20.087 1.00 83.00 86 LYS A N 1
ATOM 627 C CA . LYS A 1 86 ? 9.777 -4.732 -19.150 1.00 83.00 86 LYS A CA 1
ATOM 628 C C . LYS A 1 86 ? 9.633 -4.210 -17.730 1.00 83.00 86 LYS A C 1
ATOM 630 O O . LYS A 1 86 ? 10.055 -3.098 -17.429 1.00 83.00 86 LYS A O 1
ATOM 635 N N . VAL A 1 87 ? 9.126 -5.070 -16.851 1.00 90.25 87 VAL A N 1
ATOM 636 C CA . VAL A 1 87 ? 8.955 -4.778 -15.425 1.00 90.25 87 VAL A CA 1
ATOM 637 C C . VAL A 1 87 ? 9.856 -5.664 -14.580 1.00 90.25 87 VAL A C 1
ATOM 639 O O . VAL A 1 87 ? 10.093 -6.825 -14.907 1.00 90.25 87 VAL A O 1
ATOM 642 N N . ALA A 1 88 ? 10.362 -5.104 -13.489 1.00 91.44 88 ALA A N 1
ATOM 643 C CA . ALA A 1 88 ? 11.050 -5.841 -12.439 1.00 91.44 88 ALA A CA 1
ATOM 644 C C . ALA A 1 88 ? 10.575 -5.330 -11.081 1.00 91.44 88 ALA A C 1
ATOM 646 O O . ALA A 1 88 ? 10.402 -4.123 -10.912 1.00 91.44 88 ALA A O 1
ATOM 647 N N . THR A 1 89 ? 10.386 -6.219 -10.111 1.00 93.69 89 THR A N 1
ATOM 648 C CA . THR A 1 89 ? 10.061 -5.814 -8.739 1.00 93.69 89 THR A CA 1
ATOM 649 C C . THR A 1 89 ? 11.219 -5.006 -8.158 1.00 93.69 89 THR A C 1
ATOM 651 O O . THR A 1 89 ? 12.369 -5.449 -8.203 1.00 93.69 89 THR A O 1
ATOM 654 N N . SER A 1 90 ? 10.931 -3.809 -7.651 1.00 93.69 90 SER A N 1
ATOM 655 C CA . SER A 1 90 ? 11.886 -2.986 -6.906 1.00 93.69 90 SER A CA 1
ATOM 656 C C . SER A 1 90 ? 11.686 -3.128 -5.402 1.00 93.69 90 SER A C 1
ATOM 658 O O . SER A 1 90 ? 12.660 -3.349 -4.690 1.00 93.69 90 SER A O 1
ATOM 660 N N . GLU A 1 91 ? 10.442 -3.068 -4.926 1.00 95.44 91 GLU A N 1
ATOM 661 C CA . GLU A 1 91 ? 10.080 -3.263 -3.520 1.00 95.44 91 GLU A CA 1
ATOM 662 C C . GLU A 1 91 ? 8.709 -3.937 -3.406 1.00 95.44 91 GLU A C 1
ATOM 664 O O . GLU A 1 91 ? 7.892 -3.870 -4.324 1.00 95.44 91 GLU A O 1
ATOM 669 N N . HIS A 1 92 ? 8.444 -4.583 -2.275 1.00 97.69 92 HIS A N 1
ATOM 670 C CA . HIS A 1 92 ? 7.151 -5.189 -1.981 1.00 97.69 92 HIS A CA 1
ATOM 671 C C . HIS A 1 92 ? 6.918 -5.265 -0.468 1.00 97.69 92 HIS A C 1
ATOM 673 O O . HIS A 1 92 ? 7.877 -5.269 0.305 1.00 97.69 92 HIS A O 1
ATOM 679 N N . ASN A 1 93 ? 5.656 -5.292 -0.036 1.00 98.56 93 ASN A N 1
ATOM 680 C CA . ASN A 1 93 ? 5.298 -5.474 1.369 1.00 98.56 93 ASN A CA 1
ATOM 681 C C . ASN A 1 93 ? 3.898 -6.087 1.539 1.00 98.56 93 ASN A C 1
ATOM 683 O O . ASN A 1 93 ? 2.908 -5.584 1.001 1.00 98.56 93 ASN A O 1
ATOM 687 N N . SER A 1 94 ? 3.816 -7.135 2.360 1.00 97.06 94 SER A N 1
ATOM 688 C CA . SER A 1 94 ? 2.603 -7.916 2.645 1.00 97.06 94 SER A CA 1
ATOM 689 C C . SER A 1 94 ? 1.653 -7.292 3.675 1.00 97.06 94 SER A C 1
ATOM 691 O O . SER A 1 94 ? 0.603 -7.851 3.973 1.00 97.06 94 SER A O 1
ATOM 693 N N . ASN A 1 95 ? 2.028 -6.167 4.288 1.00 97.25 95 ASN A N 1
ATOM 694 C CA . ASN A 1 95 ? 1.319 -5.598 5.436 1.00 97.25 95 ASN A CA 1
ATOM 695 C C . ASN A 1 95 ? 0.679 -4.230 5.150 1.00 97.25 95 ASN A C 1
ATOM 697 O O . ASN A 1 95 ? -0.087 -3.729 5.974 1.00 97.25 95 ASN A O 1
ATOM 701 N N . VAL A 1 96 ? 0.984 -3.604 4.008 1.00 98.00 96 VAL A N 1
ATOM 702 C CA . VAL A 1 96 ? 0.380 -2.318 3.615 1.00 98.00 96 VAL A CA 1
ATOM 703 C C . VAL A 1 96 ? -1.083 -2.489 3.203 1.00 98.00 96 VAL A C 1
ATOM 705 O O . VAL A 1 96 ? -1.917 -1.646 3.539 1.00 98.00 96 VAL A O 1
ATOM 708 N N . VAL A 1 97 ? -1.403 -3.568 2.487 1.00 97.94 97 VAL A N 1
ATOM 709 C CA . VAL A 1 97 ? -2.757 -3.877 2.012 1.00 97.94 97 VAL A CA 1
ATOM 710 C C . VAL A 1 97 ? -3.375 -4.905 2.952 1.00 97.94 97 VAL A C 1
ATOM 712 O O . VAL A 1 97 ? -3.004 -6.074 2.940 1.00 97.94 97 VAL A O 1
ATOM 715 N N . ASP A 1 98 ? -4.329 -4.480 3.776 1.00 95.12 98 ASP A N 1
ATOM 716 C CA . ASP A 1 98 ? -5.030 -5.387 4.680 1.00 95.12 98 ASP A CA 1
ATOM 717 C C . ASP A 1 98 ? -6.083 -6.164 3.888 1.00 95.12 98 ASP A C 1
ATOM 719 O O . ASP A 1 98 ? -7.004 -5.563 3.345 1.00 95.12 98 ASP A O 1
ATOM 723 N N . CYS A 1 99 ? -5.963 -7.487 3.829 1.00 92.69 99 CYS A N 1
ATOM 724 C CA . CYS A 1 99 ? -6.999 -8.395 3.323 1.00 92.69 99 CYS A CA 1
ATOM 725 C C . CYS A 1 99 ? -7.505 -9.366 4.391 1.00 92.69 99 CYS A C 1
ATOM 727 O O . CYS A 1 99 ? -8.358 -10.204 4.122 1.00 92.69 99 CYS A O 1
ATOM 729 N N . ILE A 1 100 ? -7.040 -9.231 5.632 1.00 90.25 100 ILE A N 1
ATOM 730 C CA . ILE A 1 100 ? -7.470 -10.066 6.754 1.00 90.25 100 ILE A CA 1
ATOM 731 C C . ILE A 1 100 ? -8.672 -9.431 7.453 1.00 90.25 100 ILE A C 1
ATOM 733 O O . ILE A 1 100 ? -9.610 -10.137 7.821 1.00 90.25 100 ILE A O 1
ATOM 737 N N . ASN A 1 101 ? -8.693 -8.105 7.595 1.00 88.69 101 ASN A N 1
ATOM 738 C CA . ASN A 1 101 ? -9.764 -7.386 8.296 1.00 88.69 101 ASN A CA 1
ATOM 739 C C . ASN A 1 101 ? -10.563 -6.446 7.385 1.00 88.69 101 ASN A C 1
ATOM 741 O O . ASN A 1 101 ? -11.581 -5.901 7.808 1.00 88.69 101 ASN A O 1
ATOM 745 N N . ASN A 1 102 ? -10.127 -6.254 6.139 1.00 91.56 102 ASN A N 1
ATOM 746 C CA . ASN A 1 102 ? -10.790 -5.372 5.188 1.00 91.56 102 ASN A CA 1
ATOM 747 C C . ASN A 1 102 ? -11.653 -6.165 4.195 1.00 91.56 102 ASN A C 1
ATOM 749 O O . ASN A 1 102 ? -11.151 -6.691 3.201 1.00 91.56 102 ASN A O 1
ATOM 753 N N . GLU A 1 103 ? -12.963 -6.210 4.439 1.00 87.88 103 GLU A N 1
ATOM 754 C CA . GLU A 1 103 ? -13.928 -6.889 3.557 1.00 87.88 103 GLU A CA 1
ATOM 755 C C . GLU A 1 103 ? -13.917 -6.354 2.117 1.00 87.88 103 GLU A C 1
ATOM 757 O O . GLU A 1 103 ? -14.111 -7.121 1.169 1.00 87.88 103 GLU A O 1
ATOM 762 N N . THR A 1 104 ? -13.615 -5.062 1.939 1.00 89.44 104 THR A N 1
ATOM 763 C CA . THR A 1 104 ? -13.486 -4.449 0.611 1.00 89.44 104 THR A CA 1
ATOM 764 C C . THR A 1 104 ? -12.354 -5.112 -0.162 1.00 89.44 104 THR A C 1
ATOM 766 O O . THR A 1 104 ? -12.569 -5.597 -1.266 1.00 89.44 104 THR A O 1
ATOM 769 N N . ASN A 1 105 ? -11.160 -5.215 0.427 1.00 92.81 105 ASN A N 1
ATOM 770 C CA . ASN A 1 105 ? -10.018 -5.817 -0.264 1.00 92.81 105 ASN A CA 1
ATOM 771 C C . ASN A 1 105 ? -10.159 -7.347 -0.394 1.00 92.81 105 ASN A C 1
ATOM 773 O O . ASN A 1 105 ? -9.746 -7.921 -1.404 1.00 92.81 105 ASN A O 1
ATOM 777 N N . LYS A 1 106 ? -10.800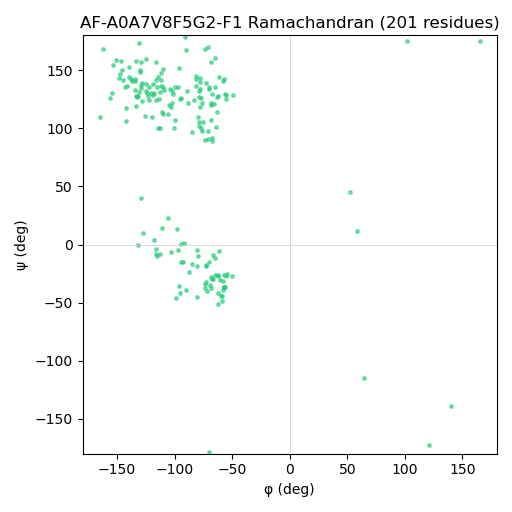 -8.016 0.578 1.00 90.81 106 LYS A N 1
ATOM 778 C CA . LYS A 1 106 ? -11.080 -9.467 0.531 1.00 90.81 106 LYS A CA 1
ATOM 779 C C . LYS A 1 106 ? -11.878 -9.891 -0.689 1.00 90.81 106 LYS A C 1
ATOM 781 O O . LYS A 1 106 ? -11.641 -10.970 -1.217 1.00 90.81 106 LYS A O 1
ATOM 786 N N . THR A 1 107 ? -12.818 -9.052 -1.115 1.00 91.06 107 THR A N 1
ATOM 787 C CA . THR A 1 107 ? -13.781 -9.376 -2.177 1.00 91.06 107 THR A CA 1
ATOM 788 C C . THR A 1 107 ? -13.635 -8.497 -3.416 1.00 91.06 107 THR A C 1
ATOM 790 O O . THR A 1 107 ? -14.297 -8.751 -4.419 1.00 91.06 107 THR A O 1
ATOM 793 N N . ALA A 1 108 ? -12.735 -7.506 -3.391 1.00 94.00 108 ALA A N 1
ATOM 794 C CA . ALA A 1 108 ? -12.460 -6.619 -4.515 1.00 94.00 108 ALA A CA 1
ATOM 795 C C . ALA A 1 108 ? -12.219 -7.409 -5.809 1.00 94.00 108 ALA A C 1
ATOM 797 O O . ALA A 1 108 ? -11.408 -8.339 -5.850 1.00 94.00 108 ALA A O 1
ATOM 798 N N . GLY A 1 109 ? -12.933 -7.030 -6.865 1.00 95.00 109 GLY A N 1
ATOM 799 C CA . GLY A 1 109 ? -12.639 -7.485 -8.216 1.00 95.00 109 GLY A CA 1
ATOM 800 C C . GLY A 1 109 ? -11.345 -6.872 -8.749 1.00 95.00 109 GLY A C 1
ATOM 801 O O . GLY A 1 109 ? -10.673 -6.081 -8.084 1.00 95.00 109 GLY A O 1
ATOM 802 N N . THR A 1 110 ? -11.019 -7.216 -9.993 1.00 96.25 110 THR A N 1
ATOM 803 C CA . THR A 1 110 ? -9.894 -6.601 -10.703 1.00 96.25 110 THR A CA 1
ATOM 804 C C . THR A 1 110 ? -10.054 -5.078 -10.727 1.00 96.25 110 THR A C 1
ATOM 806 O O . THR A 1 110 ? -11.089 -4.584 -11.169 1.00 96.25 110 THR A O 1
ATOM 809 N N . LEU A 1 111 ? -9.038 -4.354 -10.247 1.00 96.19 111 LEU A N 1
ATOM 810 C CA . LEU A 1 111 ? -8.993 -2.885 -10.165 1.00 96.19 111 LEU A CA 1
ATOM 811 C C . LEU A 1 111 ? -10.120 -2.231 -9.337 1.00 96.19 111 LEU A C 1
ATOM 813 O O . LEU A 1 111 ? -10.267 -1.012 -9.355 1.00 96.19 111 LEU A O 1
ATOM 817 N N . ALA A 1 112 ? -10.903 -3.000 -8.575 1.00 95.62 112 ALA A N 1
ATOM 818 C CA . ALA A 1 112 ? -12.011 -2.459 -7.783 1.00 95.62 112 ALA A CA 1
ATOM 819 C C . ALA A 1 112 ? -11.550 -1.613 -6.580 1.00 95.62 112 ALA A C 1
ATOM 821 O O . ALA A 1 112 ? -12.353 -0.884 -6.003 1.00 95.62 112 ALA A O 1
ATOM 822 N N . ALA A 1 113 ? -10.273 -1.711 -6.203 1.00 95.81 113 ALA A N 1
ATOM 823 C CA . ALA A 1 113 ? -9.644 -0.941 -5.139 1.00 95.81 113 ALA A CA 1
ATOM 824 C C . ALA A 1 113 ? -8.712 0.175 -5.671 1.00 95.81 113 ALA A C 1
ATOM 826 O O . ALA A 1 113 ? -7.780 0.602 -4.985 1.00 95.81 113 ALA A O 1
ATOM 827 N N . ASN A 1 114 ? -8.910 0.642 -6.911 1.00 95.88 114 ASN A N 1
ATOM 828 C CA . ASN A 1 114 ? -7.992 1.612 -7.513 1.00 95.88 114 ASN A CA 1
ATOM 829 C C . ASN A 1 114 ? -8.017 2.991 -6.835 1.00 95.88 114 ASN A C 1
ATOM 831 O O . ASN A 1 114 ? -6.989 3.665 -6.795 1.00 95.88 114 ASN A O 1
ATOM 835 N N . ASP A 1 115 ? -9.156 3.390 -6.268 1.00 95.62 115 ASP A N 1
ATOM 836 C CA . ASP A 1 115 ? -9.317 4.672 -5.566 1.00 95.62 115 ASP A CA 1
ATOM 837 C C . ASP A 1 115 ? -8.601 4.696 -4.206 1.00 95.62 115 ASP A C 1
ATOM 839 O O . ASP A 1 115 ? -8.317 5.757 -3.650 1.00 95.62 115 ASP A O 1
ATOM 843 N N . GLN A 1 116 ? -8.278 3.522 -3.665 1.00 96.94 116 GLN A N 1
ATOM 844 C CA . GLN A 1 116 ? -7.545 3.350 -2.417 1.00 96.94 116 GLN A CA 1
ATOM 845 C C . GLN A 1 116 ? -6.036 3.510 -2.618 1.00 96.94 116 GLN A C 1
ATOM 847 O O . GLN A 1 116 ? -5.324 3.736 -1.641 1.00 96.94 116 GLN A O 1
ATOM 852 N N . LEU A 1 117 ? -5.541 3.402 -3.855 1.00 98.12 117 LEU A N 1
ATOM 853 C CA . LEU A 1 117 ? -4.131 3.539 -4.200 1.00 98.12 117 LEU A CA 1
ATOM 854 C C . LEU A 1 117 ? -3.871 4.928 -4.788 1.00 98.12 117 LEU A C 1
ATOM 856 O O . LEU A 1 117 ? -4.520 5.360 -5.730 1.00 98.12 117 LEU A O 1
ATOM 860 N N . THR A 1 118 ? -2.869 5.632 -4.277 1.00 98.00 118 THR A N 1
ATOM 861 C CA . THR A 1 118 ? -2.341 6.863 -4.878 1.00 98.00 118 THR A CA 1
ATOM 862 C C . THR A 1 118 ? -0.872 6.661 -5.195 1.00 98.00 118 THR A C 1
ATOM 864 O O . THR A 1 118 ? -0.102 6.251 -4.330 1.00 98.00 118 THR A O 1
ATOM 867 N N . VAL A 1 119 ? -0.473 6.992 -6.421 1.00 97.25 119 VAL A N 1
ATOM 868 C CA . VAL A 1 119 ? 0.923 6.933 -6.859 1.00 97.25 119 VAL A CA 1
ATOM 869 C C . VAL A 1 119 ? 1.259 8.238 -7.557 1.00 97.25 119 VAL A C 1
ATOM 871 O O . VAL A 1 119 ? 0.557 8.673 -8.466 1.00 97.25 119 VAL A O 1
ATOM 874 N N . THR A 1 120 ? 2.334 8.871 -7.116 1.00 96.50 120 THR A N 1
ATOM 875 C CA . THR A 1 120 ? 2.964 10.015 -7.774 1.00 96.50 120 THR A CA 1
ATOM 876 C C . THR A 1 120 ? 4.465 9.739 -7.864 1.00 96.50 120 THR A C 1
ATOM 878 O O . THR A 1 120 ? 4.943 8.764 -7.275 1.00 96.50 120 THR A O 1
ATOM 881 N N . PRO A 1 121 ? 5.252 10.589 -8.544 1.00 96.50 121 PRO A N 1
ATOM 882 C CA . PRO A 1 121 ? 6.676 10.324 -8.696 1.00 96.50 121 PRO A CA 1
ATOM 883 C C . PRO A 1 121 ? 7.464 10.118 -7.402 1.00 96.50 121 PRO A C 1
ATOM 885 O O . PRO A 1 121 ? 8.472 9.419 -7.405 1.00 96.50 121 PRO A O 1
ATOM 888 N N . THR A 1 122 ? 7.017 10.701 -6.291 1.00 97.12 122 THR A N 1
ATOM 889 C CA . THR A 1 122 ? 7.724 10.626 -5.005 1.00 97.12 122 THR A CA 1
ATOM 890 C C . THR A 1 122 ? 6.845 10.156 -3.857 1.00 97.12 122 THR A C 1
ATOM 892 O O . THR A 1 122 ? 7.277 10.259 -2.711 1.00 97.12 122 THR A O 1
ATOM 895 N N . GLN A 1 123 ? 5.632 9.668 -4.135 1.00 98.38 123 GLN A N 1
ATOM 896 C CA . GLN A 1 123 ? 4.694 9.225 -3.107 1.00 98.38 123 GLN A CA 1
ATOM 897 C C . GLN A 1 123 ? 3.936 7.973 -3.545 1.00 98.38 123 GLN A C 1
ATOM 899 O O . GLN A 1 123 ? 3.394 7.918 -4.647 1.00 98.38 123 GLN A O 1
ATOM 904 N N . ILE A 1 124 ? 3.814 7.022 -2.626 1.00 98.62 124 ILE A N 1
ATOM 905 C CA . ILE A 1 124 ? 2.909 5.879 -2.720 1.00 98.62 124 ILE A CA 1
ATOM 906 C C . ILE A 1 124 ? 2.022 5.917 -1.482 1.00 98.62 124 ILE A C 1
ATOM 908 O O . ILE A 1 124 ? 2.528 6.003 -0.367 1.00 98.62 124 ILE A O 1
ATOM 912 N N . ALA A 1 125 ? 0.705 5.871 -1.646 1.00 98.62 125 ALA A N 1
ATOM 913 C CA . ALA A 1 125 ? -0.209 5.772 -0.518 1.00 98.62 125 ALA A CA 1
ATOM 914 C C . ALA A 1 125 ? -1.284 4.719 -0.762 1.00 98.62 125 ALA A C 1
ATOM 916 O O . ALA A 1 125 ? -1.799 4.616 -1.872 1.00 98.62 125 ALA A O 1
ATOM 917 N N . TYR A 1 126 ? -1.631 3.973 0.285 1.00 98.56 126 TYR A N 1
ATOM 918 C CA . TYR A 1 126 ? -2.727 3.009 0.253 1.00 98.56 126 TYR A CA 1
ATOM 919 C C . TYR A 1 126 ? -3.682 3.230 1.427 1.00 98.56 126 TYR A C 1
ATOM 921 O O . TYR A 1 126 ? -3.236 3.402 2.566 1.00 98.56 126 TYR A O 1
ATOM 929 N N . VAL A 1 127 ? -4.988 3.218 1.154 1.00 98.19 127 VAL A N 1
ATOM 930 C CA . VAL A 1 127 ? -6.051 3.414 2.146 1.00 98.19 127 VAL A CA 1
ATOM 931 C C . VAL A 1 127 ? -6.811 2.111 2.387 1.00 98.19 127 VAL A C 1
ATOM 933 O O . VAL A 1 127 ? -7.584 1.641 1.558 1.00 98.19 127 VAL A O 1
ATOM 936 N N . ASN A 1 128 ? -6.665 1.558 3.586 1.00 97.38 128 ASN A N 1
ATOM 937 C CA . ASN A 1 128 ? -7.467 0.442 4.069 1.00 97.38 128 ASN A CA 1
ATOM 938 C C . ASN A 1 128 ? -8.774 0.960 4.678 1.00 97.38 128 ASN A C 1
ATOM 940 O O . ASN A 1 128 ? -8.804 1.375 5.838 1.00 97.38 128 ASN A O 1
ATOM 944 N N . LEU A 1 129 ? -9.849 0.945 3.890 1.00 93.12 129 LEU A N 1
ATOM 945 C CA . LEU A 1 129 ? -11.196 1.318 4.334 1.00 93.12 129 LEU A CA 1
ATOM 946 C C . LEU A 1 129 ? -11.840 0.201 5.167 1.00 93.12 129 LEU A C 1
ATOM 948 O O . LEU A 1 129 ? -11.960 -0.931 4.710 1.00 93.12 129 LEU A O 1
ATOM 952 N N . LEU A 1 130 ? -12.295 0.529 6.376 1.00 90.94 130 LEU A N 1
ATOM 953 C CA . LEU A 1 130 ? -13.004 -0.381 7.277 1.00 90.94 130 LEU A CA 1
ATOM 954 C C . LEU A 1 130 ? -14.440 0.122 7.512 1.00 90.94 130 LEU A C 1
ATOM 956 O O . LEU A 1 130 ? -14.686 1.327 7.431 1.00 90.94 130 LEU A O 1
ATOM 960 N N . PRO A 1 131 ? -15.399 -0.743 7.901 1.00 86.88 131 PRO A N 1
ATOM 961 C CA . PRO A 1 131 ? -16.798 -0.337 8.101 1.00 86.88 131 PRO A CA 1
ATOM 962 C C . PRO A 1 131 ? -17.000 0.838 9.069 1.00 86.88 131 PRO A C 1
ATOM 964 O O . PRO A 1 131 ? -18.005 1.541 9.007 1.00 86.88 131 PRO A O 1
ATOM 967 N N . ARG A 1 132 ? -16.060 1.039 9.998 1.00 89.00 132 ARG A N 1
ATOM 968 C CA . ARG A 1 132 ? -16.096 2.103 11.006 1.00 89.00 132 ARG A CA 1
ATOM 969 C C . ARG A 1 132 ? -14.798 2.900 11.057 1.00 89.00 132 ARG A C 1
ATOM 971 O O . ARG A 1 132 ? -14.339 3.232 12.144 1.00 89.00 132 ARG A O 1
ATOM 978 N N . GLY A 1 133 ? -14.201 3.192 9.904 1.00 91.88 133 GLY A N 1
ATOM 979 C CA . GLY A 1 133 ? -13.003 4.024 9.807 1.00 91.88 133 GLY A CA 1
ATOM 980 C C . GLY A 1 133 ? -12.020 3.493 8.776 1.00 91.88 133 GLY A C 1
ATOM 981 O O . GLY A 1 133 ? -12.411 3.051 7.702 1.00 91.88 133 GLY A O 1
ATOM 982 N N . GLY A 1 134 ? -10.734 3.529 9.093 1.00 94.94 134 GLY A N 1
ATOM 983 C CA . GLY A 1 134 ? -9.715 3.019 8.186 1.00 94.94 134 GLY A CA 1
ATOM 984 C C . GLY A 1 134 ? -8.319 3.462 8.565 1.00 94.94 134 GLY A C 1
ATOM 985 O O . GLY A 1 134 ? -8.140 4.255 9.493 1.00 94.94 134 GLY A O 1
ATOM 986 N N . THR A 1 135 ? -7.337 2.942 7.837 1.00 96.94 135 THR A N 1
ATOM 987 C CA . THR A 1 135 ? -5.935 3.330 7.991 1.00 96.94 135 THR A CA 1
ATOM 988 C C . THR A 1 135 ? -5.320 3.643 6.637 1.00 96.94 135 THR A C 1
ATOM 990 O O . THR A 1 135 ? -5.450 2.852 5.709 1.00 96.94 135 THR A O 1
ATOM 993 N N . ALA A 1 136 ? -4.647 4.781 6.528 1.00 98.00 136 ALA A N 1
ATOM 994 C CA . ALA A 1 136 ? -3.869 5.163 5.364 1.00 98.00 136 ALA A CA 1
ATOM 995 C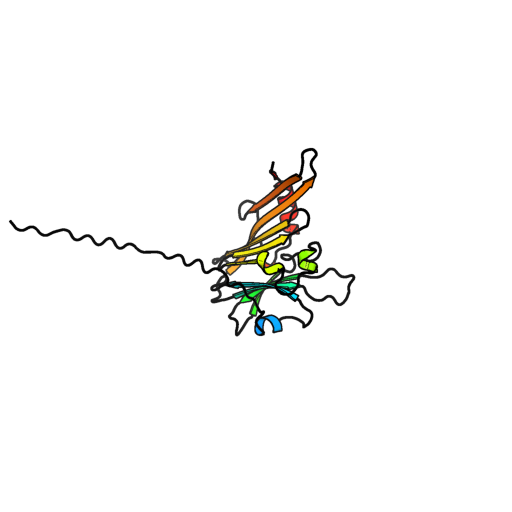 C . ALA A 1 136 ? -2.376 5.115 5.695 1.00 98.00 136 ALA A C 1
ATOM 997 O O . ALA A 1 136 ? -1.944 5.651 6.721 1.00 98.00 136 ALA A O 1
ATOM 998 N N . TYR A 1 137 ? -1.600 4.503 4.806 1.00 98.56 137 TYR A N 1
ATOM 999 C CA . TYR A 1 137 ? -0.143 4.486 4.863 1.00 98.56 137 TYR A CA 1
ATOM 1000 C C . TYR A 1 137 ? 0.400 5.276 3.681 1.00 98.56 137 TYR A C 1
ATOM 1002 O O . TYR A 1 137 ? 0.047 4.984 2.541 1.00 98.56 137 TYR A O 1
ATOM 1010 N N . THR A 1 138 ? 1.242 6.271 3.946 1.00 98.75 138 THR A N 1
ATOM 1011 C CA . THR A 1 138 ? 1.912 7.074 2.919 1.00 98.75 138 THR A CA 1
ATOM 1012 C C . THR A 1 138 ? 3.412 6.863 3.014 1.00 98.75 138 THR A C 1
ATOM 1014 O O . THR A 1 138 ? 4.012 7.113 4.061 1.00 98.75 138 THR A O 1
ATOM 1017 N N . PHE A 1 139 ? 4.013 6.462 1.902 1.00 98.75 139 PHE A N 1
ATOM 1018 C CA . PHE A 1 139 ? 5.441 6.286 1.716 1.00 98.75 139 PHE A CA 1
ATOM 1019 C C . PHE A 1 139 ? 5.978 7.358 0.774 1.00 98.75 139 PHE A C 1
ATOM 1021 O O . PHE A 1 139 ? 5.384 7.610 -0.275 1.00 98.75 139 PHE A O 1
ATOM 1028 N N . ASN A 1 140 ? 7.116 7.951 1.124 1.00 98.38 140 ASN A N 1
ATOM 1029 C CA . ASN A 1 140 ? 7.816 8.900 0.267 1.00 98.38 140 ASN A CA 1
ATOM 1030 C C . ASN A 1 140 ? 9.139 8.325 -0.228 1.00 98.38 140 ASN A C 1
ATOM 1032 O O . ASN A 1 140 ? 9.820 7.581 0.480 1.00 98.38 140 ASN A O 1
ATOM 1036 N N . TRP A 1 141 ? 9.522 8.719 -1.441 1.00 97.88 141 TRP A N 1
ATOM 1037 C CA . TRP A 1 141 ? 10.833 8.393 -1.985 1.00 97.88 141 TRP A CA 1
ATOM 1038 C C . TRP A 1 141 ? 11.902 9.314 -1.405 1.00 97.88 141 TRP A C 1
ATOM 1040 O O . TRP A 1 141 ? 11.817 10.540 -1.532 1.00 97.88 141 TRP A O 1
ATOM 1050 N N . CYS A 1 142 ? 12.966 8.740 -0.848 1.00 96.75 142 CYS A N 1
ATOM 1051 C CA . CYS A 1 142 ? 14.127 9.510 -0.434 1.00 96.75 142 CYS A CA 1
ATOM 1052 C C . CYS A 1 142 ? 15.304 9.307 -1.381 1.00 96.75 142 CYS A C 1
ATOM 1054 O O . CYS A 1 142 ? 15.959 8.267 -1.394 1.00 96.75 142 CYS A O 1
ATOM 1056 N N . ARG A 1 143 ? 15.663 10.370 -2.103 1.00 94.88 143 ARG A N 1
ATOM 1057 C CA . ARG A 1 143 ? 16.793 10.354 -3.044 1.00 94.88 143 ARG A CA 1
ATOM 1058 C C . ARG A 1 143 ? 18.148 10.096 -2.387 1.00 94.88 143 ARG A C 1
ATOM 1060 O O . ARG A 1 143 ? 19.044 9.620 -3.065 1.00 94.88 143 ARG A O 1
ATOM 1067 N N . ARG A 1 144 ? 18.324 10.432 -1.105 1.00 94.81 144 ARG A N 1
ATOM 1068 C CA . ARG A 1 144 ? 19.604 10.235 -0.401 1.00 94.81 144 ARG A CA 1
ATOM 1069 C C . ARG A 1 144 ? 19.868 8.764 -0.086 1.00 94.81 144 ARG A C 1
ATOM 1071 O O . ARG A 1 144 ? 21.017 8.343 -0.127 1.00 94.81 144 ARG A O 1
ATOM 1078 N N . PHE A 1 145 ? 18.817 8.028 0.264 1.00 93.81 145 PHE A N 1
ATOM 1079 C CA . PHE A 1 145 ? 18.905 6.624 0.669 1.00 93.81 145 PHE A CA 1
ATOM 1080 C C . PHE A 1 145 ? 18.459 5.660 -0.428 1.00 93.81 145 PHE A C 1
ATOM 1082 O O . PHE A 1 145 ? 18.616 4.460 -0.262 1.00 93.81 145 PHE A O 1
ATOM 1089 N N . PHE A 1 146 ? 17.939 6.190 -1.540 1.00 94.31 146 PHE A N 1
ATOM 1090 C CA . PHE A 1 146 ? 17.412 5.411 -2.656 1.00 94.31 146 PHE A CA 1
ATOM 1091 C C . PHE A 1 146 ? 16.387 4.365 -2.200 1.00 94.31 146 PHE A C 1
ATOM 1093 O O . PHE A 1 146 ? 16.449 3.214 -2.618 1.00 94.31 146 PHE A O 1
ATOM 1100 N N . ALA A 1 147 ? 15.468 4.781 -1.325 1.00 96.12 147 ALA A N 1
ATOM 1101 C CA . ALA A 1 147 ? 14.478 3.904 -0.711 1.00 96.12 147 ALA A CA 1
ATOM 1102 C C . ALA A 1 147 ? 13.141 4.622 -0.487 1.00 96.12 147 ALA A C 1
ATOM 1104 O O . ALA A 1 147 ? 13.106 5.840 -0.236 1.00 96.12 147 ALA A O 1
ATOM 1105 N N . TRP A 1 148 ? 12.053 3.851 -0.538 1.00 98.12 148 TRP A N 1
ATOM 1106 C CA . TRP A 1 148 ? 10.744 4.267 -0.042 1.00 98.12 148 TRP A CA 1
ATOM 1107 C C . TRP A 1 148 ? 10.697 4.129 1.477 1.00 98.12 148 TRP A C 1
ATOM 1109 O O . TRP A 1 148 ? 11.048 3.086 2.022 1.00 98.12 148 TRP A O 1
ATOM 1119 N N . HIS A 1 149 ? 10.228 5.163 2.173 1.00 98.44 149 HIS A N 1
ATOM 1120 C CA . HIS A 1 149 ? 10.062 5.119 3.625 1.00 98.44 149 HIS A CA 1
ATOM 1121 C C . HIS A 1 149 ? 8.682 5.592 4.052 1.00 98.44 149 HIS A C 1
ATOM 1123 O O . HIS A 1 149 ? 8.080 6.450 3.404 1.00 98.44 149 HIS A O 1
ATOM 1129 N N . LEU A 1 150 ? 8.192 5.065 5.172 1.00 98.62 150 LEU A N 1
ATOM 1130 C CA . LEU A 1 150 ? 6.941 5.487 5.777 1.00 98.62 150 LEU A CA 1
ATOM 1131 C C . LEU A 1 150 ? 7.052 6.958 6.194 1.00 98.62 150 LEU A C 1
ATOM 1133 O O . LEU A 1 150 ? 7.844 7.328 7.062 1.00 98.62 150 LEU A O 1
ATOM 1137 N N . GLN A 1 151 ? 6.264 7.806 5.543 1.00 98.50 151 GLN A N 1
ATOM 1138 C CA . GLN A 1 151 ? 6.212 9.239 5.800 1.00 98.50 151 GLN A CA 1
ATOM 1139 C C . GLN A 1 151 ? 5.087 9.582 6.770 1.00 98.50 151 GLN A C 1
ATOM 1141 O O . GLN A 1 151 ? 5.258 10.440 7.638 1.00 98.50 151 GLN A O 1
ATOM 1146 N N . ARG A 1 152 ? 3.924 8.952 6.595 1.00 98.44 152 ARG A N 1
ATOM 1147 C CA . ARG A 1 152 ? 2.724 9.255 7.370 1.00 98.44 152 ARG A CA 1
ATOM 1148 C C . ARG A 1 152 ? 1.862 8.018 7.557 1.00 98.44 152 ARG A C 1
ATOM 1150 O O . ARG A 1 152 ? 1.703 7.213 6.641 1.00 98.44 152 ARG A O 1
ATOM 1157 N N . VAL A 1 153 ? 1.261 7.928 8.738 1.00 98.12 153 VAL A N 1
ATOM 1158 C CA . VAL A 1 153 ? 0.174 6.996 9.038 1.00 98.12 153 VAL A CA 1
ATOM 1159 C C . VAL A 1 153 ? -1.012 7.790 9.543 1.00 98.12 153 VAL A C 1
ATOM 1161 O O . VAL A 1 153 ? -0.870 8.604 10.456 1.00 98.12 153 VAL A O 1
ATOM 1164 N N . GLU A 1 154 ? -2.186 7.532 8.984 1.00 97.38 154 GLU A N 1
ATOM 1165 C CA . GLU A 1 154 ? -3.439 8.093 9.473 1.00 97.38 154 GLU A CA 1
ATOM 1166 C C . GLU A 1 154 ? -4.395 6.966 9.818 1.00 97.38 154 GLU A C 1
ATOM 1168 O O . GLU A 1 154 ? -4.702 6.145 8.965 1.00 97.38 154 GLU A O 1
ATOM 1173 N N . ALA A 1 155 ? -4.891 6.935 11.049 1.00 96.44 155 ALA A N 1
ATOM 1174 C CA . ALA A 1 155 ? -5.919 5.993 11.469 1.00 96.44 155 ALA A CA 1
ATOM 1175 C C . ALA A 1 155 ? -7.163 6.758 11.905 1.00 96.44 155 ALA A C 1
ATOM 1177 O O . ALA A 1 155 ? -7.069 7.769 12.607 1.00 96.44 155 ALA A O 1
ATOM 1178 N N . SER A 1 156 ? -8.332 6.263 11.519 1.00 94.56 156 SER A N 1
ATOM 1179 C CA . SER A 1 156 ? -9.617 6.802 11.950 1.00 94.56 156 SER A CA 1
ATOM 1180 C C . SER A 1 156 ? -10.534 5.701 12.460 1.00 94.56 156 SER A C 1
ATOM 1182 O O . SER A 1 156 ? -10.481 4.564 11.990 1.00 94.56 156 SER A O 1
ATOM 1184 N N . SER A 1 157 ? -11.380 6.048 13.426 1.00 92.19 157 SER A N 1
ATOM 1185 C CA . SER A 1 157 ? -12.455 5.187 13.902 1.00 92.19 157 SER A CA 1
ATOM 1186 C C . SER A 1 157 ? -13.728 5.981 14.172 1.00 92.19 157 SER A C 1
ATOM 1188 O O . SER A 1 157 ? -13.681 7.125 14.624 1.00 92.19 157 SER A O 1
ATOM 1190 N N . VAL A 1 158 ? -14.875 5.370 13.888 1.00 90.88 158 VAL A N 1
ATOM 1191 C CA . VAL A 1 158 ? -16.208 5.944 14.095 1.00 90.88 158 VAL A CA 1
ATOM 1192 C C . VAL A 1 158 ? -16.967 5.067 15.084 1.00 90.88 158 VAL A C 1
ATOM 1194 O O . VAL A 1 158 ? -17.055 3.850 14.915 1.00 90.88 158 VAL A O 1
ATOM 1197 N N . TYR A 1 159 ? -17.524 5.669 16.130 1.00 88.06 159 TYR A N 1
ATOM 1198 C CA . TYR A 1 159 ? -18.341 4.968 17.118 1.00 88.06 159 TYR A CA 1
ATOM 11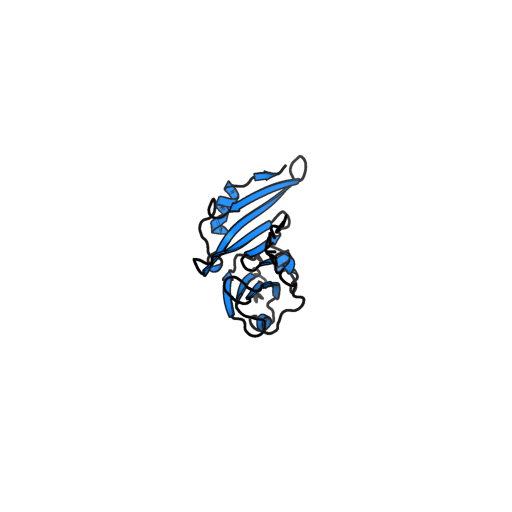99 C C . TYR A 1 159 ? -19.623 5.730 17.429 1.00 88.06 159 TYR A C 1
ATOM 1201 O O . TYR A 1 159 ? -19.711 6.941 17.243 1.00 88.06 159 TYR A O 1
ATOM 1209 N N . ASN A 1 160 ? -20.620 5.003 17.927 1.00 87.94 160 ASN A N 1
ATOM 1210 C C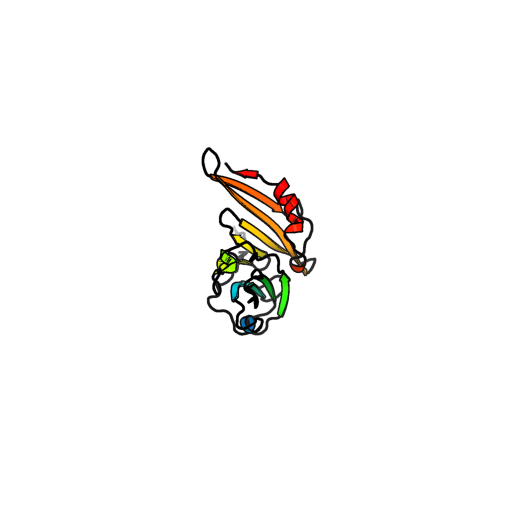A . ASN A 1 160 ? -21.877 5.591 18.369 1.00 87.94 160 ASN A CA 1
ATOM 1211 C C . ASN A 1 160 ? -21.668 6.183 19.766 1.00 87.94 160 ASN A C 1
ATOM 1213 O O . ASN A 1 160 ? -21.466 5.441 20.725 1.00 87.94 160 ASN A O 1
ATOM 1217 N N . GLY A 1 161 ? -21.672 7.508 19.871 1.00 85.69 161 GLY A N 1
ATOM 1218 C CA . GLY A 1 161 ? -21.731 8.210 21.146 1.00 85.69 161 GLY A CA 1
ATOM 1219 C C . GLY A 1 161 ? -23.173 8.487 21.564 1.00 85.69 161 GLY A C 1
ATOM 1220 O O . GLY A 1 161 ? -24.099 8.414 20.759 1.00 85.69 161 GLY A O 1
ATOM 1221 N N . GLU A 1 162 ? -23.357 8.883 22.823 1.00 84.81 162 GLU A N 1
ATOM 1222 C CA . GLU A 1 162 ? -24.672 9.236 23.385 1.00 84.81 162 GLU A CA 1
ATOM 1223 C C . GLU A 1 162 ? -25.384 10.361 22.615 1.00 84.81 162 GLU A C 1
ATOM 1225 O O . GLU A 1 162 ? -26.608 10.444 22.628 1.00 84.81 162 GLU A O 1
ATOM 1230 N N . LYS A 1 163 ? -24.623 11.230 21.934 1.00 86.75 163 LYS A N 1
ATOM 1231 C CA . LYS A 1 163 ? -25.130 12.392 21.183 1.00 86.75 163 LYS A CA 1
ATOM 1232 C C . LYS A 1 163 ? -24.993 12.254 19.662 1.00 86.75 163 LYS A C 1
ATOM 1234 O O . LYS A 1 163 ? -25.107 13.253 18.959 1.00 86.75 163 LYS A O 1
ATOM 1239 N N . GLY A 1 164 ? -24.724 11.050 19.157 1.00 86.25 164 GLY A N 1
ATOM 1240 C CA . GLY A 1 164 ? -24.496 10.793 17.732 1.00 86.25 164 GLY A CA 1
ATOM 1241 C C . GLY A 1 164 ? -23.118 10.192 17.432 1.00 86.25 164 GLY A C 1
ATOM 1242 O O . GLY A 1 164 ? -22.397 9.802 18.356 1.00 86.25 164 GLY A O 1
ATOM 1243 N N . PRO A 1 165 ? -22.750 10.065 16.145 1.00 88.69 165 PRO A N 1
ATOM 1244 C CA . PRO A 1 165 ? -21.479 9.478 15.748 1.00 88.69 165 PRO A CA 1
ATOM 1245 C C . PRO A 1 165 ? -20.316 10.344 16.229 1.00 88.69 165 PRO A C 1
ATOM 1247 O O . PRO A 1 165 ? -20.329 11.564 16.092 1.00 88.69 165 PRO A O 1
ATOM 1250 N N . VAL A 1 166 ? -19.293 9.697 16.773 1.00 89.69 166 VAL A N 1
ATOM 1251 C CA . VAL A 1 166 ? -18.058 10.349 17.193 1.00 89.69 166 VAL A CA 1
ATOM 1252 C C . VAL A 1 166 ? -16.909 9.777 16.385 1.00 89.69 166 VAL A C 1
ATOM 1254 O O . VAL A 1 166 ? -16.751 8.558 16.279 1.00 89.69 166 VAL A O 1
ATOM 1257 N N . VAL A 1 167 ? -16.100 10.672 15.826 1.00 91.69 167 VAL A N 1
ATOM 1258 C CA . VAL A 1 167 ? -14.933 10.312 15.026 1.00 91.69 167 VAL A CA 1
ATOM 1259 C C . VAL A 1 167 ? -13.689 10.488 15.878 1.00 91.69 167 VAL A C 1
ATOM 1261 O O . VAL A 1 167 ? -13.479 11.521 16.511 1.00 91.69 167 VAL A O 1
ATOM 1264 N N . ARG A 1 168 ? -12.822 9.485 15.883 1.00 93.19 168 ARG A N 1
ATOM 1265 C CA . ARG A 1 168 ? -11.461 9.607 16.393 1.00 93.19 168 ARG A CA 1
ATOM 1266 C C . ARG A 1 168 ? -10.479 9.495 15.248 1.00 93.19 168 ARG A C 1
ATOM 1268 O O . ARG A 1 168 ? -10.668 8.686 14.346 1.00 93.19 168 ARG A O 1
ATOM 1275 N N . ARG A 1 169 ? -9.420 10.298 15.305 1.00 94.81 169 ARG A N 1
ATOM 1276 C CA . ARG A 1 169 ? -8.322 10.266 14.340 1.00 94.81 169 ARG A CA 1
ATOM 1277 C C . ARG A 1 169 ? -6.987 10.307 15.061 1.00 94.81 169 ARG A C 1
ATOM 1279 O O . ARG A 1 169 ? -6.834 11.009 16.058 1.00 94.81 169 ARG A O 1
ATOM 1286 N N . SER A 1 170 ? -6.027 9.566 14.538 1.00 95.62 170 SER A N 1
ATOM 1287 C CA . SER A 1 170 ? -4.628 9.617 14.932 1.00 95.62 170 SER A CA 1
ATOM 1288 C C . SER A 1 170 ? -3.779 9.795 13.682 1.00 95.62 170 SER A C 1
ATOM 1290 O O . SER A 1 170 ? -4.063 9.185 12.652 1.00 95.62 170 SER A O 1
ATOM 1292 N N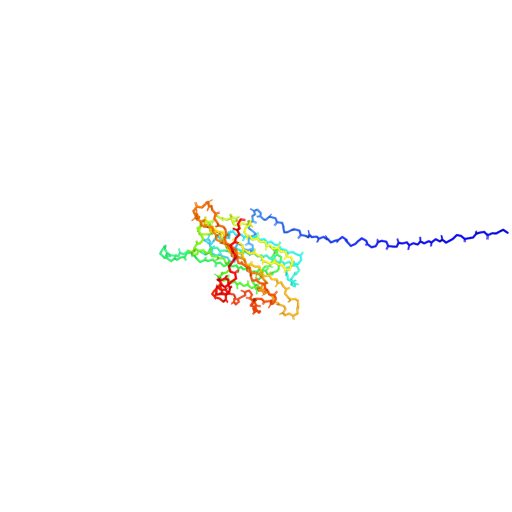 . THR A 1 171 ? -2.761 10.643 13.778 1.00 96.31 171 THR A N 1
ATOM 1293 C CA . THR A 1 171 ? -1.810 10.886 12.692 1.00 96.31 171 THR A CA 1
ATOM 1294 C C . THR A 1 171 ? -0.399 10.842 13.259 1.00 96.31 171 THR A C 1
ATOM 1296 O O . THR A 1 171 ? -0.088 11.532 14.242 1.00 96.31 171 THR A O 1
ATOM 1299 N N . LEU A 1 172 ? 0.446 10.033 12.629 1.00 97.12 172 LEU A N 1
ATOM 1300 C CA . LEU A 1 172 ? 1.878 9.959 12.883 1.00 97.12 172 LEU A CA 1
ATOM 1301 C C . LEU A 1 172 ? 2.619 10.421 11.632 1.00 97.12 172 LEU A C 1
ATOM 1303 O O . LEU A 1 172 ? 2.273 10.011 10.527 1.00 97.12 172 LEU A O 1
ATOM 1307 N N . ASP A 1 173 ? 3.642 11.247 11.820 1.00 97.44 173 ASP A N 1
ATOM 1308 C CA . ASP A 1 173 ? 4.445 11.829 10.748 1.00 97.44 173 ASP A CA 1
ATOM 1309 C C . ASP A 1 173 ? 5.930 11.596 11.022 1.00 97.44 173 ASP A C 1
ATOM 1311 O O . ASP A 1 173 ? 6.403 11.804 12.144 1.00 97.44 173 ASP A O 1
ATOM 1315 N N . PHE A 1 174 ? 6.683 11.231 9.990 1.00 95.38 174 PHE A N 1
ATOM 1316 C CA . PHE A 1 174 ? 8.140 11.255 10.014 1.00 95.38 174 PHE A CA 1
ATOM 1317 C C . PHE A 1 174 ? 8.656 12.699 9.834 1.00 95.38 174 PHE A C 1
ATOM 1319 O O . PHE A 1 174 ? 8.123 13.433 8.997 1.00 95.38 174 PHE A O 1
ATOM 1326 N N . PRO A 1 175 ? 9.707 13.131 10.558 1.00 94.25 175 PRO A N 1
ATOM 1327 C CA . PRO A 1 175 ? 10.453 12.384 11.578 1.00 94.25 175 PRO A CA 1
ATOM 1328 C C . PRO A 1 175 ? 9.917 12.571 13.006 1.00 94.25 175 PRO A C 1
ATOM 1330 O O . PRO A 1 175 ? 10.505 12.066 13.954 1.00 94.25 175 PRO A 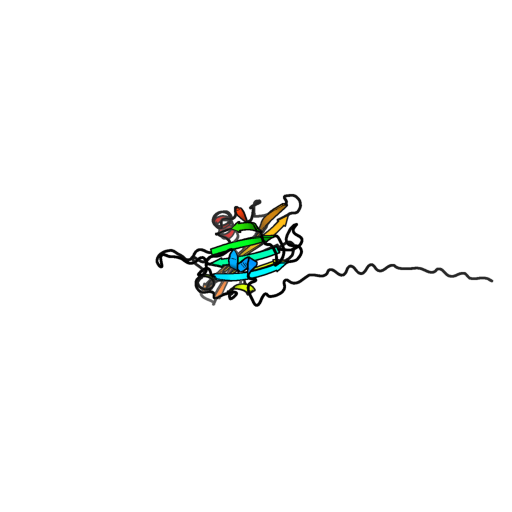O 1
ATOM 1333 N N . MET A 1 176 ? 8.846 13.346 13.200 1.00 92.19 176 MET A N 1
ATOM 1334 C CA . MET A 1 176 ? 8.432 13.788 14.538 1.00 92.19 176 MET A CA 1
ATOM 1335 C C . MET A 1 176 ? 7.901 12.664 15.435 1.00 92.19 176 MET A C 1
ATOM 1337 O O . MET A 1 176 ? 8.100 12.705 16.645 1.00 92.19 176 MET A O 1
ATOM 1341 N N . ARG A 1 177 ? 7.159 11.712 14.864 1.00 92.25 177 ARG A N 1
ATOM 1342 C CA . ARG A 1 177 ? 6.469 10.631 15.591 1.00 92.25 177 ARG A CA 1
ATOM 1343 C C . ARG A 1 177 ? 6.699 9.251 14.990 1.00 92.25 177 ARG A C 1
ATOM 1345 O O . ARG A 1 177 ? 6.149 8.281 15.492 1.00 92.25 177 ARG A O 1
ATOM 1352 N N . LEU A 1 178 ? 7.457 9.181 13.904 1.00 93.94 178 LEU A N 1
ATOM 1353 C CA . LEU A 1 178 ? 7.840 7.943 13.249 1.00 93.94 178 LEU A CA 1
ATOM 1354 C C . LEU A 1 178 ? 9.356 7.903 13.159 1.00 93.94 178 LEU A C 1
ATOM 1356 O O . LEU A 1 178 ? 9.994 8.904 12.823 1.00 93.94 178 LEU A O 1
ATOM 1360 N N . THR A 1 179 ? 9.917 6.733 13.432 1.00 94.69 179 THR A N 1
ATOM 1361 C CA . THR A 1 179 ? 11.280 6.410 13.026 1.00 94.69 179 THR A CA 1
ATOM 1362 C C . THR A 1 179 ? 11.321 6.159 11.520 1.00 94.69 179 THR A C 1
ATOM 1364 O O . THR A 1 179 ? 10.293 6.049 10.849 1.00 94.69 179 THR A O 1
ATOM 1367 N N . TRP A 1 180 ? 12.530 6.094 10.969 1.00 97.25 180 TRP A N 1
ATOM 1368 C CA . TRP A 1 180 ? 12.709 5.657 9.593 1.00 97.25 180 TRP A CA 1
ATOM 1369 C C . TRP A 1 180 ? 12.309 4.182 9.460 1.00 97.25 180 TRP A C 1
ATOM 1371 O O . TRP A 1 180 ? 12.891 3.332 10.130 1.00 97.25 180 TRP A O 1
ATOM 1381 N N . ILE A 1 181 ? 11.338 3.886 8.596 1.00 98.06 181 ILE A N 1
ATOM 1382 C CA . ILE A 1 181 ? 10.869 2.528 8.296 1.00 98.06 181 ILE A CA 1
ATOM 1383 C C . ILE A 1 181 ? 10.776 2.419 6.777 1.00 98.06 181 ILE A C 1
ATOM 1385 O O . ILE A 1 181 ? 10.034 3.194 6.171 1.00 98.06 181 ILE A O 1
ATOM 1389 N N . ASN A 1 182 ? 11.524 1.501 6.163 1.00 98.12 182 ASN A N 1
ATOM 1390 C CA . ASN A 1 182 ? 11.423 1.265 4.721 1.00 98.12 182 ASN A CA 1
ATOM 1391 C C . ASN A 1 182 ? 10.071 0.629 4.375 1.00 98.12 182 ASN A C 1
ATOM 1393 O O . ASN A 1 182 ? 9.460 -0.023 5.223 1.00 98.12 182 ASN A O 1
ATOM 1397 N N . LEU A 1 183 ? 9.613 0.776 3.130 1.00 98.44 183 LEU A N 1
ATOM 1398 C CA . LEU A 1 183 ? 8.390 0.110 2.676 1.00 98.44 183 LEU A CA 1
ATOM 1399 C C . LEU A 1 183 ? 8.505 -1.412 2.817 1.00 98.44 183 LEU A C 1
ATOM 1401 O O . LEU A 1 183 ? 7.586 -2.018 3.360 1.00 98.44 183 LEU A O 1
ATOM 1405 N N . SER A 1 184 ? 9.635 -2.015 2.432 1.00 97.69 184 SER A N 1
ATOM 1406 C CA . SER A 1 184 ? 9.874 -3.461 2.586 1.00 97.69 184 SER A CA 1
ATOM 1407 C C . SER A 1 184 ? 9.746 -3.957 4.029 1.00 97.69 184 SER A C 1
ATOM 1409 O O . SER A 1 184 ? 9.209 -5.036 4.268 1.00 97.69 184 SER A O 1
ATOM 1411 N N . ASP A 1 185 ? 10.181 -3.144 4.992 1.00 97.88 185 ASP A N 1
ATOM 1412 C CA . ASP A 1 185 ? 10.303 -3.524 6.405 1.00 97.88 185 ASP A CA 1
ATOM 1413 C C . ASP A 1 185 ? 9.067 -3.135 7.231 1.00 97.88 185 ASP A C 1
ATOM 1415 O O . ASP A 1 185 ? 9.022 -3.338 8.447 1.00 97.88 185 ASP A O 1
ATOM 1419 N N . PHE A 1 186 ? 8.064 -2.527 6.595 1.00 98.31 186 PHE A N 1
ATOM 1420 C CA . PHE A 1 186 ? 6.888 -2.028 7.286 1.00 98.31 186 PHE A CA 1
ATOM 1421 C C . PHE A 1 186 ? 6.026 -3.164 7.863 1.00 98.31 186 PHE A C 1
ATOM 1423 O O . PHE A 1 186 ? 5.606 -4.090 7.163 1.00 98.31 186 PHE A O 1
ATOM 1430 N N . ASP A 1 187 ? 5.692 -3.037 9.147 1.00 97.00 187 ASP A N 1
ATOM 1431 C CA . ASP A 1 187 ? 4.663 -3.812 9.844 1.00 97.00 187 ASP A CA 1
ATOM 1432 C C . ASP A 1 187 ? 3.791 -2.825 10.653 1.00 97.00 187 ASP A C 1
ATOM 1434 O O . ASP A 1 187 ? 4.331 -2.048 11.452 1.00 97.00 187 ASP A O 1
ATOM 1438 N N . PRO A 1 188 ? 2.450 -2.832 10.503 1.00 95.81 188 PRO A N 1
ATOM 1439 C CA . PRO A 1 188 ? 1.530 -2.013 11.291 1.00 95.81 188 PRO A CA 1
ATOM 1440 C C . PRO A 1 188 ? 1.742 -2.092 12.810 1.00 95.81 188 PRO A C 1
ATOM 1442 O O . PRO A 1 188 ? 1.450 -1.128 13.523 1.00 95.81 188 PRO A O 1
ATOM 1445 N N . LYS A 1 189 ? 2.273 -3.205 13.331 1.00 95.56 189 LYS A N 1
ATOM 1446 C CA . LYS A 1 189 ? 2.617 -3.359 14.753 1.00 95.56 189 LYS A CA 1
ATOM 1447 C C . LYS A 1 189 ? 3.661 -2.347 15.218 1.00 95.56 189 LYS A C 1
ATOM 1449 O O . LYS A 1 189 ? 3.596 -1.939 16.374 1.00 95.56 189 LYS A O 1
ATOM 1454 N N . LEU A 1 190 ? 4.562 -1.905 14.336 1.00 95.19 190 LEU A N 1
ATOM 1455 C CA . LEU A 1 190 ? 5.602 -0.919 14.654 1.00 95.19 190 LEU A CA 1
ATOM 1456 C C . LEU A 1 190 ? 5.023 0.458 15.001 1.00 95.19 190 LEU A C 1
ATOM 1458 O O . LEU A 1 190 ? 5.652 1.214 15.731 1.00 95.19 190 LEU A O 1
ATOM 1462 N N . VAL A 1 191 ? 3.829 0.785 14.498 1.00 95.62 191 VAL A N 1
ATOM 1463 C CA . VAL A 1 191 ? 3.199 2.109 14.669 1.00 95.62 191 VAL A CA 1
ATOM 1464 C C . VAL A 1 191 ? 1.939 2.076 15.534 1.00 95.62 191 VAL A C 1
ATOM 1466 O O . VAL A 1 191 ? 1.388 3.121 15.882 1.00 95.62 191 VAL A O 1
ATOM 1469 N N . ARG A 1 192 ? 1.459 0.880 15.895 1.00 93.25 192 ARG A N 1
ATOM 1470 C CA . ARG A 1 192 ? 0.180 0.678 16.588 1.00 93.25 192 ARG A CA 1
ATOM 1471 C C . ARG A 1 192 ? 0.110 1.404 17.929 1.00 93.25 192 ARG A C 1
ATOM 1473 O O . ARG A 1 192 ? -0.873 2.092 18.208 1.00 93.25 192 ARG A O 1
ATOM 1480 N N . ASP A 1 193 ? 1.138 1.253 18.754 1.00 92.19 193 ASP A N 1
ATOM 1481 C CA . ASP A 1 193 ? 1.131 1.805 20.109 1.00 92.19 193 ASP A CA 1
ATOM 1482 C C . ASP A 1 193 ? 1.198 3.339 20.073 1.00 92.19 193 ASP A C 1
ATOM 1484 O O . ASP A 1 193 ? 0.537 4.020 20.861 1.00 92.19 193 ASP A O 1
ATOM 1488 N N . ASP A 1 194 ? 1.921 3.903 19.106 1.00 93.06 194 ASP A N 1
ATOM 1489 C CA . ASP A 1 194 ? 2.005 5.350 18.924 1.00 93.06 194 ASP A CA 1
ATOM 1490 C C . ASP A 1 194 ? 0.722 5.934 18.327 1.00 93.06 194 ASP A C 1
ATOM 1492 O O . ASP A 1 194 ? 0.298 7.021 18.736 1.00 93.06 194 ASP A O 1
ATOM 1496 N N . LEU A 1 195 ? 0.028 5.198 17.451 1.00 92.94 195 LEU A N 1
ATOM 1497 C CA . LEU A 1 195 ? -1.305 5.579 16.984 1.00 92.94 195 LEU A CA 1
ATOM 1498 C C . LEU A 1 195 ? -2.287 5.677 18.155 1.00 92.94 195 LEU A C 1
ATOM 1500 O O . LEU A 1 195 ? -3.025 6.662 18.241 1.00 92.94 195 LEU A O 1
ATOM 1504 N N . ALA A 1 196 ? -2.270 4.701 19.069 1.00 89.94 196 ALA A N 1
ATOM 1505 C CA . ALA A 1 196 ? -3.140 4.688 20.242 1.00 89.94 196 ALA A CA 1
ATOM 1506 C C . ALA A 1 196 ? -2.879 5.887 21.172 1.00 89.94 196 ALA A C 1
ATOM 1508 O O . ALA A 1 196 ? -3.827 6.529 21.626 1.00 89.94 196 ALA A O 1
ATOM 1509 N N . LYS A 1 197 ? -1.608 6.247 21.396 1.00 90.50 197 LYS A N 1
ATOM 1510 C CA . LYS A 1 197 ? -1.221 7.411 22.219 1.00 90.50 197 LYS A CA 1
ATOM 1511 C C . LYS A 1 197 ? -1.630 8.753 21.605 1.00 90.50 197 LYS A C 1
ATOM 1513 O O . LYS A 1 197 ? -1.876 9.708 22.335 1.00 90.50 197 LYS A O 1
ATOM 1518 N N . ASN A 1 198 ? -1.694 8.841 20.277 1.00 86.44 198 ASN A N 1
ATOM 1519 C CA . ASN A 1 198 ? -1.978 10.086 19.552 1.00 86.44 198 ASN A CA 1
ATOM 1520 C C . ASN A 1 198 ? -3.450 10.232 19.126 1.00 86.44 198 ASN A C 1
ATOM 1522 O O . ASN A 1 198 ? -3.780 11.106 18.320 1.00 86.44 198 ASN A O 1
ATOM 1526 N N . LEU A 1 199 ? -4.339 9.396 19.666 1.00 88.56 199 LEU A N 1
ATOM 1527 C CA . LEU A 1 199 ? -5.753 9.387 19.319 1.00 88.56 199 LEU A CA 1
ATOM 1528 C C . LEU A 1 199 ? -6.459 10.660 19.803 1.00 88.56 199 LEU A C 1
ATOM 1530 O O . LEU A 1 199 ? -6.529 10.945 20.998 1.00 88.56 199 LEU A O 1
ATOM 1534 N N . LYS A 1 200 ? -7.036 11.412 18.866 1.00 88.44 200 LYS A N 1
ATOM 1535 C CA . LYS A 1 200 ? -7.810 12.627 19.139 1.00 88.44 200 LYS A CA 1
ATOM 1536 C C . LYS A 1 200 ? -9.274 12.399 18.805 1.00 88.44 200 LYS A C 1
ATOM 1538 O O . LYS A 1 200 ? -9.592 11.836 17.762 1.00 88.44 200 LYS A O 1
ATOM 1543 N N . THR A 1 201 ? -10.164 12.864 19.677 1.00 86.00 201 THR A N 1
ATOM 1544 C CA . THR A 1 201 ? -11.605 12.900 19.392 1.00 86.00 201 THR A CA 1
ATOM 1545 C C . THR A 1 201 ? -11.917 14.159 18.596 1.00 86.00 201 THR A C 1
ATOM 1547 O O . THR A 1 201 ? -11.593 15.261 19.038 1.00 86.00 201 THR A O 1
ATOM 1550 N N . LEU A 1 202 ? -12.531 13.987 17.431 1.00 80.06 202 LEU A N 1
ATOM 1551 C CA . LEU A 1 202 ? -13.062 15.058 16.601 1.00 80.06 202 LEU A CA 1
ATOM 1552 C C . LEU A 1 202 ? -14.550 15.201 16.951 1.00 80.06 202 LEU A C 1
ATOM 1554 O O . LEU A 1 202 ? -15.272 14.202 16.982 1.00 80.06 202 LEU A O 1
ATOM 1558 N N . LYS A 1 203 ? -14.963 16.417 17.314 1.00 63.00 203 LYS A N 1
ATOM 1559 C CA . LYS A 1 203 ? -16.361 16.761 17.601 1.00 63.00 203 LYS A CA 1
ATOM 1560 C C . LYS A 1 203 ? -17.033 17.294 16.350 1.00 63.00 203 LYS A C 1
ATOM 1562 O O . LYS A 1 203 ? -16.329 18.004 15.599 1.00 63.00 203 LYS A O 1
#

pLDDT: mean 87.0, std 16.64, range [39.78, 98.75]

Nearest PDB structures (foldseek):
  4a09-assembly1_A  TM=4.689E-01  e=8.942E-02  Homo sapiens
  7zn7-assembly1_A  TM=4.829E-01  e=1.447E-01  Homo sapiens
  8tnp-assembly1_A  TM=3.526E-01  e=3.238E-02  Homo sapiens
  9djx-assembly1_B  TM=3.364E-01  e=8.036E-02  Homo sapiens
  3msw-assembly1_A  TM=3.646E-01  e=1.107E-01  Bacteroides fragilis NCTC 9343

Secondary structure (DSSP, 8-state):
--------------------PPPBPSS--HHHHTTS-TT-EEEEEEEESSBTTBSSEEEEEEE---S-TTSPPPEEEEEEES-TT--EEEEEESSSS--SS-HHHHH--TTTTGGGEEEETTEEEEEEEETTEEEEEEEEEETTTTEEEEEEEEEEEEEEETTEEEEEEEEEETTTT----BSTT--THHHHHHHHHT-EEE-

Foldseek 3Di:
DDDDDDDDDDDDDPPPPPQPFWDDDPDDQPQRVVVADPPKAFQAKTKEQQAQPARIKMWTKIWHDDPDPPDFTWIKIWIWGDDSVDTDTPAMARAQADRRQQPCSVPGHHNNLHVQWGGYNFKTKGWRDHPFWTKMWIWGHDPVVSFTWTAKIKTKGWDQDPVGIKIKIFMAGPPPRDDTATPRRDHVVRCVVVRVVRIDIDD

Solvent-accessible surface area (backbone atoms only — not comparable to full-atom values): 11496 Å² total; per-residue (Å²): 143,87,88,83,81,88,79,86,81,84,83,79,81,82,80,77,79,78,78,74,71,48,60,86,64,92,67,83,52,67,66,64,53,70,75,51,60,95,73,40,37,49,21,16,56,38,36,27,72,36,30,62,90,32,76,22,16,38,40,36,33,35,35,49,63,67,97,44,91,88,54,72,50,48,23,30,33,37,34,29,36,40,51,90,86,52,70,44,82,73,47,48,24,64,54,72,39,53,24,73,81,18,68,58,60,59,66,42,48,73,48,65,40,36,89,34,49,46,44,40,42,50,37,43,32,39,48,41,62,40,102,47,38,30,40,36,45,30,30,33,49,36,83,90,76,74,43,46,26,49,37,35,40,38,38,40,38,52,47,85,45,100,89,44,81,38,40,34,42,18,72,39,37,51,76,85,69,32,70,93,36,42,51,62,73,50,49,67,76,81,48,45,68,61,40,64,74,48,58,38,80,52,132

Radius of gyration: 21.74 Å; Cα contacts (8 Å, |Δi|>4): 423; chains: 1; bounding box: 45×90×51 Å

Mean predicted aligned error: 8.56 Å

Sequence (203 aa):
MRSIRFTGIAAALYLAASASMAADVTQIPDNIRSQFGPDDTIIAMKSASPLGLDASGTVVAVRYASDDPQKPAHCELIVFRGDHAKVATSEHNSNVVDCINNETNKTAGTLAANDQLTVTPTQIAYVNLLPRGGTAYTFNWCRRFFAWHLQRVEASSVYNGEKGPVVRRSTLDFPMRLTWINLSDFDPKLVRDDLAKNLKTLK